Protein AF-A0A5B0EC02-F1 (afdb_monomer)

Structure (mmCIF, N/CA/C/O backbone):
data_AF-A0A5B0EC02-F1
#
_entry.id   AF-A0A5B0EC02-F1
#
loop_
_atom_site.group_PDB
_atom_site.id
_atom_site.type_symbol
_atom_site.label_atom_id
_atom_site.label_alt_id
_atom_site.label_comp_id
_atom_site.label_asym_id
_atom_site.label_entity_id
_atom_site.label_seq_id
_atom_site.pdbx_PDB_ins_code
_atom_site.Cartn_x
_atom_site.Cartn_y
_atom_site.Cartn_z
_atom_site.occupancy
_atom_site.B_iso_or_equiv
_atom_site.auth_seq_id
_atom_site.auth_comp_id
_atom_site.auth_asym_id
_atom_site.auth_atom_id
_atom_site.pdbx_PDB_model_num
ATOM 1 N N . MET A 1 1 ? -20.802 29.171 48.654 1.00 45.03 1 MET A N 1
ATOM 2 C CA . MET A 1 1 ? -19.536 29.369 47.918 1.00 45.03 1 MET A CA 1
ATOM 3 C C . MET A 1 1 ? -18.500 28.391 48.456 1.00 45.03 1 MET A C 1
ATOM 5 O O . MET A 1 1 ? -17.964 28.634 49.529 1.00 45.03 1 MET A O 1
ATOM 9 N N . PRO A 1 2 ? -18.297 27.260 47.767 1.00 35.25 2 PRO A N 1
ATOM 10 C CA . PRO A 1 2 ? -16.947 26.720 47.613 1.00 35.25 2 PRO A CA 1
ATOM 11 C C . PRO A 1 2 ? -16.633 26.382 46.144 1.00 35.25 2 PRO A C 1
ATOM 13 O O . PRO A 1 2 ? -17.473 25.863 45.412 1.00 35.25 2 PRO A O 1
ATOM 16 N N . GLN A 1 3 ? -15.409 26.717 45.734 1.00 37.56 3 GLN A N 1
ATOM 17 C CA . GLN A 1 3 ? -14.796 26.399 44.445 1.00 37.56 3 GLN A CA 1
ATOM 18 C C . GLN A 1 3 ? -14.177 24.991 44.484 1.00 37.56 3 GLN A C 1
ATOM 20 O O . GLN A 1 3 ? -13.415 24.683 45.394 1.00 37.56 3 GLN A O 1
ATOM 25 N N . LEU A 1 4 ? -14.454 24.176 43.467 1.00 32.50 4 LEU A N 1
ATOM 26 C CA . LEU A 1 4 ? -13.753 22.939 43.089 1.00 32.50 4 LEU A CA 1
ATOM 27 C C . LEU A 1 4 ? -13.860 22.909 41.555 1.00 32.50 4 LEU A C 1
ATOM 29 O O . LEU A 1 4 ? -14.958 23.052 41.035 1.00 32.50 4 LEU A O 1
ATOM 33 N N . GLY A 1 5 ? -12.835 22.828 40.717 1.00 28.52 5 GLY A N 1
ATOM 34 C CA . GLY A 1 5 ? -11.461 22.369 40.844 1.00 28.52 5 GLY A CA 1
ATOM 35 C C . GLY A 1 5 ? -11.178 21.713 39.490 1.00 28.52 5 GLY A C 1
ATOM 36 O O . GLY A 1 5 ? -11.533 20.558 39.290 1.00 28.52 5 GLY A O 1
ATOM 37 N N . LEU A 1 6 ? -10.676 22.490 38.523 1.00 31.88 6 LEU A N 1
ATOM 38 C CA . LEU A 1 6 ? -10.389 22.039 37.156 1.00 31.88 6 LEU A CA 1
ATOM 39 C C . LEU A 1 6 ? -9.373 20.887 37.198 1.00 31.88 6 LEU A C 1
ATOM 41 O O . LEU A 1 6 ? -8.199 21.102 37.502 1.00 31.88 6 LEU A O 1
ATOM 45 N N . GLN A 1 7 ? -9.829 19.669 36.898 1.00 32.62 7 GLN A N 1
ATOM 46 C CA . GLN A 1 7 ? -8.955 18.520 36.686 1.00 32.62 7 GLN A CA 1
ATOM 47 C C . GLN A 1 7 ? -8.129 18.745 35.418 1.00 32.62 7 GLN A C 1
ATOM 49 O O . GLN A 1 7 ? -8.648 18.908 34.316 1.00 32.62 7 GLN A O 1
ATOM 54 N N . GLN A 1 8 ? -6.816 18.783 35.611 1.00 30.42 8 GLN A N 1
ATOM 55 C CA . GLN A 1 8 ? -5.824 18.867 34.555 1.00 30.42 8 GLN A CA 1
ATOM 56 C C . GLN A 1 8 ? -5.820 17.555 33.762 1.00 30.42 8 GLN A C 1
ATOM 58 O O . GLN A 1 8 ? -5.538 16.490 34.308 1.00 30.42 8 GLN A O 1
ATOM 63 N N . HIS A 1 9 ? -6.113 17.642 32.464 1.00 31.73 9 HIS A N 1
ATOM 64 C CA . HIS A 1 9 ? -5.881 16.562 31.513 1.00 31.73 9 HIS A CA 1
ATOM 65 C C . HIS A 1 9 ? -4.384 16.226 31.481 1.00 31.73 9 HIS A C 1
ATOM 67 O O . HIS A 1 9 ? -3.552 17.065 31.130 1.00 31.73 9 HIS A O 1
ATOM 73 N N . GLY A 1 10 ? -4.047 14.990 31.853 1.00 27.22 10 GLY A N 1
ATOM 74 C CA . GLY A 1 10 ? -2.698 14.447 31.756 1.00 27.22 10 GLY A CA 1
ATOM 75 C C . GLY A 1 10 ? -2.261 14.331 30.299 1.00 27.22 10 GLY A C 1
ATOM 76 O O . GLY A 1 10 ? -2.521 13.331 29.637 1.00 27.22 10 GLY A O 1
ATOM 77 N N . LEU A 1 11 ? -1.579 15.358 29.796 1.00 30.84 11 LEU A N 1
ATOM 78 C CA . LEU A 1 11 ? -0.798 15.276 28.568 1.00 30.84 11 LEU A CA 1
ATOM 79 C C . LEU A 1 11 ? 0.360 14.300 28.805 1.00 30.84 11 LEU A C 1
ATOM 81 O O . LEU A 1 11 ? 1.263 14.566 29.601 1.00 30.84 11 LEU A O 1
ATOM 85 N N . ILE A 1 12 ? 0.342 13.164 28.112 1.00 36.69 12 ILE A N 1
ATOM 86 C CA . ILE A 1 12 ? 1.470 12.231 28.077 1.00 36.69 12 ILE A CA 1
ATOM 87 C C . ILE A 1 12 ? 2.699 12.985 27.538 1.00 36.69 12 ILE A C 1
ATOM 89 O O . ILE A 1 12 ? 2.657 13.612 26.479 1.00 36.69 12 ILE A O 1
ATOM 93 N N . ASN A 1 13 ? 3.786 12.956 28.310 1.00 29.48 13 ASN A N 1
ATOM 94 C CA . ASN A 1 13 ? 4.999 13.753 28.123 1.00 29.48 13 ASN A CA 1
ATOM 95 C C . ASN A 1 13 ? 5.732 13.410 26.796 1.00 29.48 13 ASN A C 1
ATOM 97 O O . ASN A 1 13 ? 6.254 12.301 26.671 1.00 29.48 13 ASN A O 1
ATOM 101 N N . PRO A 1 14 ? 5.855 14.332 25.814 1.00 39.06 14 PRO A N 1
ATOM 102 C CA . PRO A 1 14 ? 6.418 14.039 24.483 1.00 39.06 14 PRO A CA 1
ATOM 103 C C . PRO A 1 14 ? 7.954 13.950 24.403 1.00 39.06 14 PRO A C 1
ATOM 105 O O . PRO A 1 14 ? 8.519 13.900 23.308 1.00 39.06 14 PRO A O 1
ATOM 108 N N . ARG A 1 15 ? 8.678 14.001 25.527 1.00 26.48 15 ARG A N 1
ATOM 109 C CA . ARG A 1 15 ? 10.108 14.368 25.529 1.00 26.48 15 ARG A CA 1
ATOM 110 C C . ARG A 1 15 ? 11.120 13.275 25.147 1.00 26.48 15 ARG A C 1
ATOM 112 O O . ARG A 1 15 ? 12.311 13.536 25.242 1.00 26.48 15 ARG A O 1
ATOM 119 N N . HIS A 1 16 ? 10.707 12.113 24.632 1.00 33.34 16 HIS A N 1
ATOM 120 C CA . HIS A 1 16 ? 11.637 11.047 24.200 1.00 33.34 16 HIS A CA 1
ATOM 121 C C . HIS A 1 16 ? 11.767 10.827 22.678 1.00 33.34 16 HIS A C 1
ATOM 123 O O . HIS A 1 16 ? 12.472 9.915 22.257 1.00 33.34 16 HIS A O 1
ATOM 129 N N . PHE A 1 17 ? 11.189 11.684 21.827 1.00 39.34 17 PHE A N 1
ATOM 130 C CA . PHE A 1 17 ? 11.316 11.566 20.362 1.00 39.34 17 PHE A CA 1
ATOM 131 C C . PHE A 1 17 ? 12.087 12.735 19.731 1.00 39.34 17 PHE A C 1
ATOM 133 O O . PHE A 1 17 ? 11.596 13.427 18.839 1.00 39.34 17 PHE A O 1
ATOM 140 N N . ALA A 1 18 ? 13.318 12.977 20.181 1.00 29.16 18 ALA A N 1
ATOM 141 C CA . ALA A 1 18 ? 14.221 13.892 19.490 1.00 29.16 18 ALA A CA 1
ATOM 142 C C . ALA A 1 18 ? 14.874 13.171 18.295 1.00 29.16 18 ALA A C 1
ATOM 144 O O . ALA A 1 18 ? 15.649 12.239 18.488 1.00 29.16 18 ALA A O 1
ATOM 145 N N . GLY A 1 19 ? 14.580 13.603 17.057 1.00 30.89 19 GLY A N 1
ATOM 146 C CA . GLY A 1 19 ? 15.511 13.348 15.947 1.00 30.89 19 GLY A CA 1
ATOM 147 C C . GLY A 1 19 ? 14.997 13.189 14.515 1.00 30.89 19 GLY A C 1
ATOM 148 O O . GLY A 1 19 ? 15.838 13.058 13.633 1.00 30.89 19 GLY A O 1
ATOM 149 N N . ARG A 1 20 ? 13.692 13.199 14.199 1.00 33.31 20 ARG A N 1
ATOM 150 C CA . ARG A 1 20 ? 13.255 13.184 12.781 1.00 33.31 20 ARG A CA 1
ATOM 151 C C . ARG A 1 20 ? 12.016 14.039 12.554 1.00 33.31 20 ARG A C 1
ATOM 153 O O . ARG A 1 20 ? 10.973 13.791 13.149 1.00 33.31 20 ARG A O 1
ATOM 160 N N . ARG A 1 21 ? 12.107 15.010 11.638 1.00 36.38 21 ARG A N 1
ATOM 161 C CA . ARG A 1 21 ? 10.935 15.701 11.080 1.00 36.38 21 ARG A CA 1
ATOM 162 C C . ARG A 1 21 ? 10.163 14.714 10.202 1.00 36.38 21 ARG A C 1
ATOM 164 O O . ARG A 1 21 ? 10.376 14.632 8.998 1.00 36.38 21 ARG A O 1
ATOM 171 N N . ALA A 1 22 ? 9.288 13.926 10.815 1.00 44.09 22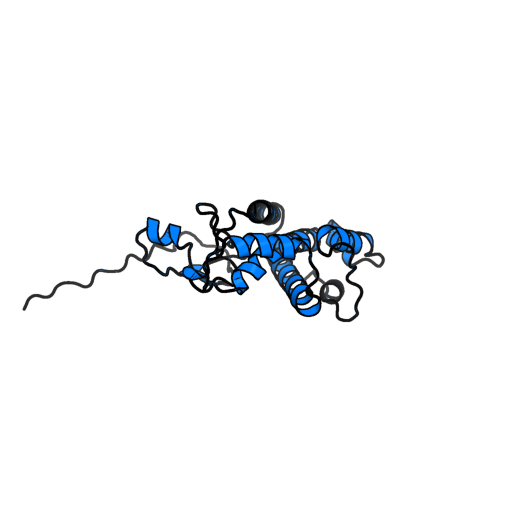 ALA A N 1
ATOM 172 C CA . ALA A 1 22 ? 8.222 13.260 10.090 1.00 44.09 22 ALA A CA 1
ATOM 173 C C . ALA A 1 22 ? 7.202 14.339 9.703 1.00 44.09 22 ALA A C 1
ATOM 175 O O . ALA A 1 22 ? 6.637 14.982 10.584 1.00 44.09 22 ALA A O 1
ATOM 176 N N . HIS A 1 23 ? 6.978 14.574 8.404 1.00 42.28 23 HIS A N 1
ATOM 177 C CA . HIS A 1 23 ? 5.726 15.191 7.953 1.00 42.28 23 HIS A CA 1
ATOM 178 C C . HIS A 1 23 ? 4.574 14.443 8.634 1.00 42.28 23 HIS A C 1
ATOM 180 O O . HIS A 1 23 ? 4.429 13.240 8.401 1.00 42.28 23 HIS A O 1
ATOM 186 N N . ARG A 1 24 ? 3.888 15.147 9.543 1.00 48.00 24 ARG A N 1
ATOM 187 C CA . ARG A 1 24 ? 2.903 14.618 10.486 1.00 48.00 24 ARG A CA 1
ATOM 188 C C . ARG A 1 24 ? 1.607 14.380 9.731 1.00 48.00 24 ARG A C 1
ATOM 190 O O . ARG A 1 24 ? 0.851 15.318 9.505 1.00 48.00 24 ARG A O 1
ATOM 197 N N . THR A 1 25 ? 1.365 13.147 9.321 1.00 67.12 25 THR A N 1
ATOM 198 C CA . THR A 1 25 ? -0.007 12.717 9.084 1.00 67.12 25 THR A CA 1
ATOM 199 C C . THR A 1 25 ? -0.619 12.416 10.449 1.00 67.12 25 THR A C 1
ATOM 201 O O . THR A 1 25 ? 0.029 11.844 11.331 1.00 67.12 25 THR A O 1
ATOM 204 N N . HIS A 1 26 ? -1.827 12.917 10.661 1.00 82.50 26 HIS A N 1
ATOM 205 C CA . HIS A 1 26 ? -2.644 12.618 11.826 1.00 82.50 26 HIS A CA 1
ATOM 206 C C . HIS A 1 26 ? -3.687 11.576 11.418 1.00 82.50 26 HIS A C 1
ATOM 208 O O . HIS A 1 26 ? -4.088 11.537 10.254 1.00 82.50 26 HIS A O 1
ATOM 214 N N . GLY A 1 27 ? -4.090 10.719 12.348 1.00 83.00 27 GLY A N 1
ATOM 215 C CA . GLY A 1 27 ? -5.141 9.733 12.116 1.00 83.00 27 GLY A CA 1
ATOM 216 C C . GLY A 1 27 ? -5.750 9.244 13.426 1.00 83.00 27 GLY A C 1
ATOM 217 O O . GLY A 1 27 ? -5.166 9.470 14.494 1.00 83.00 27 GLY A O 1
ATOM 218 N N . PRO A 1 28 ? -6.916 8.584 13.377 1.00 89.56 28 PRO A N 1
ATOM 219 C CA . PRO A 1 28 ? -7.535 8.037 14.571 1.00 89.56 28 PRO A CA 1
ATOM 220 C C . PRO A 1 28 ? -6.694 6.880 15.122 1.00 89.56 28 PRO A C 1
ATOM 222 O O . PRO A 1 28 ? -6.275 5.977 14.398 1.00 89.56 28 PRO A O 1
ATOM 225 N N . ALA A 1 29 ? -6.475 6.876 16.434 1.00 92.50 29 ALA A N 1
ATOM 226 C CA . ALA A 1 29 ? -5.948 5.724 17.144 1.00 92.50 29 ALA A CA 1
ATOM 227 C C . ALA A 1 29 ? -6.889 4.532 16.974 1.00 92.50 29 ALA A C 1
ATOM 229 O O . ALA A 1 29 ? -8.099 4.692 16.808 1.00 92.50 29 ALA A O 1
ATOM 230 N N . CYS A 1 30 ? -6.354 3.322 17.117 1.00 94.56 30 CYS A N 1
ATOM 231 C CA . CYS A 1 30 ? -7.183 2.128 17.183 1.00 94.56 30 CYS A CA 1
ATOM 232 C C . CYS A 1 30 ? -8.273 2.270 18.258 1.00 94.56 30 CYS A C 1
ATOM 234 O O . CYS A 1 30 ? -7.963 2.472 19.433 1.00 94.56 30 CYS A O 1
ATOM 236 N N . GLN A 1 31 ? -9.536 2.090 17.867 1.00 93.12 31 GLN A N 1
ATOM 237 C CA . GLN A 1 31 ? -10.686 2.264 18.751 1.00 93.12 31 GLN A CA 1
ATOM 238 C C . GLN A 1 31 ? -10.637 1.313 19.951 1.00 93.12 31 GLN A C 1
ATOM 240 O O . GLN A 1 31 ? -10.937 1.699 21.076 1.00 93.12 31 GLN A O 1
ATOM 245 N N . ARG A 1 32 ? -10.166 0.078 19.739 1.00 94.06 32 ARG A N 1
ATOM 246 C CA . ARG A 1 32 ? -10.029 -0.918 20.807 1.00 94.06 32 ARG A CA 1
ATOM 247 C C . ARG A 1 32 ? -8.895 -0.570 21.770 1.00 94.06 32 ARG A C 1
ATOM 249 O O . ARG A 1 32 ? -9.055 -0.750 22.970 1.00 94.06 32 ARG A O 1
ATOM 256 N N . CYS A 1 33 ? -7.787 -0.013 21.273 1.00 95.06 33 CYS A N 1
ATOM 257 C CA . CYS A 1 33 ? -6.729 0.513 22.141 1.00 95.06 33 CYS A CA 1
ATOM 258 C C . CYS A 1 33 ? -7.228 1.705 22.963 1.00 95.06 33 CYS A C 1
ATOM 260 O O . CYS A 1 33 ? -6.988 1.746 24.163 1.00 95.06 33 CYS A O 1
ATOM 262 N N . ALA A 1 34 ? -7.921 2.657 22.333 1.00 93.69 34 ALA A N 1
ATOM 263 C CA . ALA A 1 34 ? -8.434 3.840 23.018 1.00 93.69 34 ALA A CA 1
ATOM 264 C C . ALA A 1 34 ? -9.396 3.460 24.156 1.00 93.69 34 ALA A C 1
ATOM 266 O O . ALA A 1 34 ? -9.242 3.949 25.273 1.00 93.69 34 ALA A O 1
ATOM 267 N N . LEU A 1 35 ? -10.308 2.515 23.901 1.00 92.38 35 LEU A N 1
ATOM 268 C CA . LEU A 1 35 ? -11.215 1.972 24.915 1.00 92.38 35 LEU A CA 1
ATOM 269 C C . LEU A 1 35 ? -10.472 1.227 26.033 1.00 92.38 35 LEU A C 1
ATOM 271 O O . LEU A 1 35 ? -10.780 1.433 27.201 1.00 92.38 35 LEU A O 1
ATOM 275 N N . ALA A 1 36 ? -9.473 0.403 25.699 1.00 93.25 36 ALA A N 1
ATOM 276 C CA . ALA A 1 36 ? -8.685 -0.331 26.695 1.00 93.25 36 ALA A CA 1
ATOM 277 C C . ALA A 1 36 ? -7.885 0.587 27.640 1.00 93.25 36 ALA A C 1
ATOM 279 O O . ALA A 1 36 ? -7.538 0.176 28.745 1.00 93.25 36 ALA A O 1
ATOM 280 N N . HIS A 1 37 ? -7.596 1.819 27.213 1.00 92.06 37 HIS A N 1
ATOM 281 C CA . HIS A 1 37 ? -6.873 2.824 27.992 1.00 92.06 37 HIS A CA 1
ATOM 282 C C . HIS A 1 37 ? -7.769 3.923 28.581 1.00 92.06 37 HIS A C 1
ATOM 284 O O . HIS A 1 37 ? -7.235 4.897 29.106 1.00 92.06 37 HIS A O 1
ATOM 290 N N . ASP A 1 38 ? -9.097 3.795 28.479 1.00 92.25 38 ASP A N 1
ATOM 291 C CA . ASP A 1 38 ? -10.069 4.817 28.905 1.00 92.25 38 ASP A CA 1
ATOM 292 C C . ASP A 1 38 ? -9.764 6.224 28.343 1.00 92.25 38 ASP A C 1
ATOM 294 O O . ASP A 1 38 ? -9.983 7.259 28.967 1.00 92.25 38 ASP A O 1
ATOM 298 N N . ALA A 1 39 ? -9.219 6.272 27.124 1.00 87.69 39 ALA A N 1
ATOM 299 C CA . ALA A 1 39 ? -8.778 7.508 26.478 1.00 87.69 39 ALA A CA 1
ATOM 300 C C . ALA A 1 39 ? -9.918 8.245 25.744 1.00 87.69 39 ALA A C 1
ATOM 302 O O . ALA A 1 39 ? -9.687 9.242 25.060 1.00 87.69 39 ALA A O 1
ATOM 303 N N . GLY A 1 40 ? -11.154 7.753 25.874 1.00 85.62 40 GLY A N 1
ATOM 304 C CA . GLY A 1 40 ? -12.330 8.243 25.161 1.00 85.62 40 GLY A CA 1
ATOM 305 C C . GLY A 1 40 ? -12.528 7.609 23.779 1.00 85.62 40 GLY A C 1
ATOM 306 O O . GLY A 1 40 ? -11.770 6.748 23.334 1.00 85.62 40 GLY A O 1
ATOM 307 N N . ARG A 1 41 ? -13.605 8.021 23.093 1.00 77.62 41 ARG A N 1
ATOM 308 C CA . ARG A 1 41 ? -14.014 7.435 21.802 1.00 77.62 41 ARG A CA 1
ATOM 309 C C . ARG A 1 41 ? -13.136 7.852 20.628 1.00 77.62 41 ARG A C 1
ATOM 311 O O . ARG A 1 41 ? -12.995 7.075 19.696 1.00 77.62 41 ARG A O 1
ATOM 318 N N . PHE A 1 42 ? -12.574 9.057 20.657 1.00 87.25 42 PHE A N 1
ATOM 319 C CA . PHE A 1 42 ? -11.765 9.597 19.569 1.00 87.25 42 PHE A CA 1
ATOM 320 C C . PHE A 1 42 ? -10.436 10.103 20.118 1.00 87.25 42 PHE A C 1
ATOM 322 O O . PHE A 1 42 ? -10.397 11.074 20.869 1.00 87.25 42 PHE A O 1
ATOM 329 N N . VAL A 1 43 ? -9.353 9.440 19.723 1.00 88.62 43 VAL A N 1
ATOM 330 C CA . VAL A 1 43 ? -7.984 9.845 20.040 1.00 88.62 43 VAL A CA 1
ATOM 331 C C . VAL A 1 43 ? -7.257 10.012 18.721 1.00 88.62 43 VAL A C 1
ATOM 333 O O . VAL A 1 43 ? -7.204 9.073 17.933 1.00 88.62 43 VAL A O 1
ATOM 336 N N . GLU A 1 44 ? -6.699 11.188 18.474 1.00 90.00 44 GLU A N 1
ATOM 337 C CA . GLU A 1 44 ? -5.868 11.428 17.300 1.00 90.00 44 GLU A CA 1
ATOM 338 C C . GLU A 1 44 ? -4.400 11.147 17.640 1.00 90.00 44 GLU A C 1
ATOM 340 O O . GLU A 1 44 ? -3.902 11.554 18.692 1.00 90.00 44 GLU A O 1
ATOM 345 N N . ILE A 1 45 ? -3.698 10.442 16.754 1.00 88.88 45 ILE A N 1
ATOM 346 C CA . ILE A 1 45 ? -2.282 10.115 16.919 1.00 88.88 45 ILE A CA 1
ATOM 347 C C . ILE A 1 45 ? -1.464 10.615 15.738 1.00 88.88 45 ILE A C 1
ATOM 349 O O . ILE A 1 45 ? -1.923 10.674 14.596 1.00 88.88 45 ILE A O 1
ATOM 353 N N . HIS A 1 46 ? -0.201 10.929 16.014 1.00 86.69 46 HIS A N 1
ATOM 354 C CA . HIS A 1 46 ? 0.787 11.075 14.958 1.00 86.69 46 HIS A CA 1
ATOM 355 C C . HIS A 1 46 ? 1.063 9.704 14.343 1.00 86.69 46 HIS A C 1
ATOM 357 O O . HIS A 1 46 ? 1.464 8.773 15.044 1.00 86.69 46 HIS A O 1
ATOM 363 N N . THR A 1 47 ? 0.871 9.601 13.033 1.00 86.00 47 THR A N 1
ATOM 364 C CA . THR A 1 47 ? 1.054 8.364 12.279 1.00 86.00 47 THR A CA 1
ATOM 365 C C . THR A 1 47 ? 2.197 8.498 11.268 1.00 86.00 47 THR A C 1
ATOM 367 O O . THR A 1 47 ? 2.710 9.584 10.977 1.00 86.00 47 THR A O 1
ATOM 370 N N . THR A 1 48 ? 2.659 7.359 10.772 1.00 87.94 48 THR A N 1
ATOM 371 C CA . THR A 1 48 ? 3.666 7.238 9.721 1.00 87.94 48 THR A CA 1
ATOM 372 C C . THR A 1 48 ? 3.131 6.305 8.636 1.00 87.94 48 THR A C 1
ATOM 374 O O . THR A 1 48 ? 2.191 5.557 8.873 1.00 87.94 48 THR A O 1
ATOM 377 N N . HIS A 1 49 ? 3.728 6.319 7.443 1.00 86.69 49 HIS A N 1
ATOM 378 C CA . HIS A 1 49 ? 3.266 5.524 6.291 1.00 86.69 49 HIS A CA 1
ATOM 379 C C . HIS A 1 49 ? 3.126 4.005 6.535 1.00 86.69 49 HIS A C 1
ATOM 381 O O . HIS A 1 49 ? 2.388 3.332 5.827 1.00 86.69 49 HIS A O 1
ATOM 387 N N . GLU A 1 50 ? 3.810 3.445 7.533 1.00 89.81 50 GLU A N 1
ATOM 388 C CA . GLU A 1 50 ? 3.681 2.039 7.924 1.00 89.81 50 GLU A CA 1
ATOM 389 C C . GLU A 1 50 ? 2.679 1.783 9.062 1.00 89.81 50 GLU A C 1
ATOM 391 O O . GLU A 1 50 ? 2.384 0.629 9.375 1.00 89.81 50 GLU A O 1
ATOM 396 N N . HIS A 1 51 ? 2.161 2.829 9.706 1.00 92.19 51 HIS A N 1
ATOM 397 C CA . HIS A 1 51 ? 1.180 2.726 10.783 1.00 92.19 51 HIS A CA 1
ATOM 398 C C . HIS A 1 51 ? -0.231 2.744 10.184 1.00 92.19 51 HIS A C 1
ATOM 400 O O . HIS A 1 51 ? -0.972 3.717 10.278 1.00 92.19 51 HIS A O 1
ATOM 406 N N . VAL A 1 52 ? -0.564 1.644 9.512 1.00 94.88 52 VAL A N 1
ATOM 407 C CA . VAL A 1 52 ? -1.848 1.441 8.820 1.00 94.88 52 VAL A CA 1
ATOM 408 C C . VAL A 1 52 ? -2.673 0.296 9.413 1.00 94.88 52 VAL A C 1
ATOM 410 O O . VAL A 1 52 ? -3.849 0.149 9.099 1.00 94.88 52 VAL A O 1
ATOM 413 N N . ILE A 1 53 ? -2.078 -0.493 10.313 1.00 95.50 53 ILE A N 1
ATOM 414 C CA . ILE A 1 53 ? -2.718 -1.609 11.015 1.00 95.50 53 ILE A CA 1
ATOM 415 C C . ILE A 1 53 ? -2.463 -1.470 12.513 1.00 95.50 53 ILE A C 1
ATOM 417 O O . ILE A 1 53 ? -1.344 -1.171 12.935 1.00 95.50 53 ILE A O 1
ATOM 421 N N . CYS A 1 54 ? -3.476 -1.764 13.325 1.00 95.69 54 CYS A N 1
ATOM 422 C CA . CYS A 1 54 ? -3.282 -2.052 14.738 1.00 95.69 54 CYS A CA 1
ATOM 423 C C . CYS A 1 54 ? -2.896 -3.530 14.924 1.00 95.69 54 CYS A C 1
ATOM 425 O O . CYS A 1 54 ? -3.763 -4.395 14.776 1.00 95.69 54 CYS A O 1
ATOM 427 N N . PRO A 1 55 ? -1.643 -3.855 15.295 1.00 92.94 55 PRO A N 1
ATOM 428 C CA . PRO A 1 55 ? -1.209 -5.248 15.417 1.00 92.94 55 PRO A CA 1
ATOM 429 C C . PRO A 1 55 ? -1.892 -5.997 16.563 1.00 92.94 55 PRO A C 1
ATOM 431 O O . PRO A 1 55 ? -2.089 -7.200 16.471 1.00 92.94 55 PRO A O 1
ATOM 434 N N . ASN A 1 56 ? -2.285 -5.291 17.626 1.00 94.75 56 ASN A N 1
ATOM 435 C CA . ASN A 1 56 ? -2.920 -5.910 18.792 1.00 94.75 56 ASN A CA 1
ATOM 436 C C . ASN A 1 56 ? -4.365 -6.334 18.512 1.00 94.75 56 ASN A C 1
ATOM 438 O O . ASN A 1 56 ? -4.890 -7.223 19.171 1.00 94.75 56 ASN A O 1
ATOM 442 N N . HIS A 1 57 ? -5.020 -5.667 17.561 1.00 95.00 57 HIS A N 1
ATOM 443 C CA . HIS A 1 57 ? -6.459 -5.792 17.356 1.00 95.00 57 HIS A CA 1
ATOM 444 C C . HIS A 1 57 ? -6.857 -6.234 15.950 1.00 95.00 57 HIS A C 1
ATOM 446 O O . HIS A 1 57 ? -8.043 -6.477 15.731 1.00 95.00 57 HIS A O 1
ATOM 452 N N . GLY A 1 58 ? -5.907 -6.324 15.013 1.00 94.75 58 GLY A N 1
ATOM 453 C CA . GLY A 1 58 ? -6.185 -6.717 13.631 1.00 94.75 58 GLY A CA 1
ATOM 454 C C . GLY A 1 58 ? -7.179 -5.773 12.955 1.00 94.75 58 GLY A C 1
ATOM 455 O O . GLY A 1 58 ? -8.128 -6.227 12.316 1.00 94.75 58 GLY A O 1
ATOM 456 N N . LEU A 1 59 ? -6.994 -4.464 13.157 1.00 95.00 59 LEU A N 1
ATOM 457 C CA . LEU A 1 59 ? -7.823 -3.422 12.551 1.00 95.00 59 LEU A CA 1
ATOM 458 C C . LEU A 1 59 ? -7.007 -2.604 11.554 1.00 95.00 59 LEU A C 1
ATOM 460 O O . LEU A 1 59 ? -5.883 -2.209 11.874 1.00 95.00 59 LEU A O 1
ATOM 464 N N . TRP A 1 60 ? -7.591 -2.305 10.395 1.00 95.31 60 TRP A N 1
ATOM 465 C CA . TRP A 1 60 ? -7.094 -1.248 9.520 1.00 95.31 60 TRP A CA 1
ATOM 466 C C . TRP A 1 60 ? -7.384 0.111 10.161 1.00 95.31 60 TRP A C 1
ATOM 468 O O . TRP A 1 60 ? -8.511 0.397 10.566 1.00 95.31 60 TRP A O 1
ATOM 478 N N . ILE A 1 61 ? -6.342 0.926 10.270 1.00 94.50 61 ILE A N 1
ATOM 479 C CA . ILE A 1 61 ? -6.360 2.286 10.833 1.00 94.50 61 ILE A CA 1
ATOM 480 C C . ILE A 1 61 ? -5.649 3.278 9.901 1.00 94.50 61 ILE A C 1
ATOM 482 O O . ILE A 1 61 ? -5.243 4.358 10.322 1.00 94.50 61 ILE A O 1
ATOM 486 N N . GLY A 1 62 ? -5.393 2.848 8.665 1.00 92.81 62 GLY A N 1
ATOM 487 C CA . GLY A 1 62 ? -4.611 3.578 7.685 1.00 92.81 62 GLY A CA 1
ATOM 488 C C . GLY A 1 62 ? -5.444 4.570 6.890 1.00 92.81 62 GLY A C 1
ATOM 489 O O . GLY A 1 62 ? -6.388 5.190 7.376 1.00 92.81 62 GLY A O 1
ATOM 490 N N . GLU A 1 63 ? -5.065 4.729 5.629 1.00 91.62 63 GLU A N 1
ATOM 491 C CA . GLU A 1 63 ? -5.779 5.595 4.702 1.00 91.62 63 GLU A CA 1
ATOM 492 C C . GLU A 1 63 ? -7.276 5.246 4.617 1.00 91.62 63 GLU A C 1
ATOM 494 O O . GLU A 1 63 ? -7.669 4.082 4.691 1.00 91.62 63 GLU A O 1
ATOM 499 N N . GLY A 1 64 ? -8.106 6.280 4.464 1.00 89.25 64 GLY A N 1
ATOM 500 C CA . GLY A 1 64 ? -9.561 6.172 4.411 1.00 89.25 64 GLY A CA 1
ATOM 501 C C . GLY A 1 64 ? -10.229 6.144 5.785 1.00 89.25 64 GLY A C 1
ATOM 502 O O . GLY A 1 64 ? -11.418 6.435 5.871 1.00 89.25 64 GLY A O 1
ATOM 503 N N . THR A 1 65 ? -9.491 5.849 6.859 1.00 91.00 65 THR A N 1
ATOM 504 C CA . THR A 1 65 ? -10.020 5.846 8.227 1.00 91.00 65 THR A CA 1
ATOM 505 C C . THR A 1 65 ? -9.993 7.260 8.815 1.00 91.00 65 THR A C 1
ATOM 507 O O . THR A 1 65 ? -8.970 7.705 9.335 1.00 91.00 65 THR A O 1
ATOM 510 N N . ALA A 1 66 ? -11.118 7.977 8.754 1.00 87.94 66 ALA A N 1
ATOM 511 C CA . ALA A 1 66 ? -11.247 9.309 9.352 1.00 87.94 66 ALA A CA 1
ATOM 512 C C . ALA A 1 66 ? -11.718 9.241 10.813 1.00 87.94 66 ALA A C 1
ATOM 514 O O . ALA A 1 66 ? -11.299 10.035 11.656 1.00 87.94 66 ALA A O 1
ATOM 515 N N . THR A 1 67 ? -12.571 8.266 11.121 1.00 88.31 67 THR A N 1
ATOM 516 C CA . THR A 1 67 ? -13.177 8.066 12.437 1.00 88.31 67 THR A CA 1
ATOM 517 C C . THR A 1 67 ? -12.942 6.638 12.953 1.00 88.31 67 THR A C 1
ATOM 519 O O . THR A 1 67 ? -12.635 5.731 12.179 1.00 88.31 67 THR A O 1
ATOM 522 N N . PRO A 1 68 ? -13.081 6.397 14.268 1.00 88.25 68 PRO A N 1
ATOM 523 C CA . PRO A 1 68 ? -13.084 5.064 14.869 1.00 88.25 68 PRO A CA 1
ATOM 524 C C . PRO A 1 68 ? -14.035 4.077 14.183 1.00 88.25 68 PRO A C 1
ATOM 526 O O . PRO A 1 68 ? -13.687 2.908 14.033 1.00 88.25 68 PRO A O 1
ATOM 529 N N . ASP A 1 69 ? -15.189 4.561 13.721 1.00 88.50 69 ASP A N 1
ATOM 530 C CA . ASP A 1 69 ? -16.217 3.754 13.060 1.00 88.50 69 ASP A CA 1
ATOM 531 C C . ASP A 1 69 ? -15.817 3.338 11.628 1.00 88.50 69 ASP A C 1
ATOM 533 O O . ASP A 1 69 ? -16.382 2.393 11.077 1.00 88.50 69 ASP A O 1
ATOM 537 N N . ASP A 1 70 ? -14.805 3.991 11.041 1.00 89.88 70 ASP A N 1
ATOM 538 C CA . ASP A 1 70 ? -14.214 3.616 9.751 1.00 89.88 70 ASP A CA 1
ATOM 539 C C . ASP A 1 70 ? -13.164 2.497 9.876 1.00 89.88 70 ASP A C 1
ATOM 541 O O . ASP A 1 70 ? -12.640 2.017 8.868 1.00 89.88 70 ASP A O 1
ATOM 545 N N . GLN A 1 71 ? -12.804 2.091 11.100 1.00 91.62 71 GLN A N 1
ATOM 546 C CA . GLN A 1 71 ? -11.840 1.013 11.323 1.00 91.62 71 GLN A CA 1
ATOM 547 C C . GLN A 1 71 ? -12.491 -0.334 11.047 1.00 91.62 71 GLN A C 1
ATOM 549 O O . GLN A 1 71 ? -13.427 -0.742 11.736 1.00 91.62 71 GLN A O 1
ATOM 554 N N . LEU A 1 72 ? -11.951 -1.063 10.077 1.00 91.31 72 LEU A N 1
ATOM 555 C CA . LEU A 1 72 ? -12.436 -2.389 9.711 1.00 91.31 72 LEU A CA 1
ATOM 556 C C . LEU A 1 72 ? -11.507 -3.488 10.223 1.00 91.31 72 LEU A C 1
ATOM 558 O O . LEU A 1 72 ? -10.298 -3.293 10.376 1.00 91.31 72 LEU A O 1
ATOM 562 N N . SER A 1 73 ? -12.083 -4.658 10.485 1.00 92.62 73 SER A N 1
ATOM 563 C CA . SER A 1 73 ? -11.294 -5.841 10.799 1.00 92.62 73 SER A CA 1
ATOM 564 C C . SER A 1 73 ? -10.690 -6.427 9.533 1.00 92.62 73 SER A C 1
ATOM 566 O O . SER A 1 73 ? -11.377 -6.572 8.529 1.00 92.62 73 SER A O 1
ATOM 568 N N . ILE A 1 74 ? -9.412 -6.786 9.610 1.00 94.06 74 ILE A N 1
ATOM 569 C CA . ILE A 1 74 ? -8.671 -7.442 8.524 1.00 94.06 74 ILE A CA 1
ATOM 570 C C . ILE A 1 74 ? -8.436 -8.930 8.816 1.00 94.06 74 ILE A C 1
ATOM 572 O O . ILE A 1 74 ? -7.540 -9.543 8.249 1.00 94.06 74 ILE A O 1
ATOM 576 N N . SER A 1 75 ? -9.202 -9.527 9.737 1.00 92.19 75 SER A N 1
ATOM 577 C CA . SER A 1 75 ? -9.012 -10.928 10.141 1.00 92.19 75 SER A CA 1
ATOM 578 C C . SER A 1 75 ? -9.297 -11.932 9.024 1.00 92.19 75 SER A C 1
ATOM 580 O O . SER A 1 75 ? -8.764 -13.035 9.069 1.00 92.19 75 SER A O 1
ATOM 582 N N . ALA A 1 76 ? -10.127 -11.559 8.046 1.00 90.94 76 ALA A N 1
ATOM 583 C CA . ALA A 1 76 ? -10.416 -12.375 6.868 1.00 90.94 76 ALA A CA 1
ATOM 584 C C . ALA A 1 76 ? -9.295 -12.332 5.810 1.00 90.94 76 ALA A C 1
ATOM 586 O O . ALA A 1 76 ? -9.282 -13.171 4.922 1.00 90.94 76 ALA A O 1
ATOM 587 N N . CYS A 1 77 ? -8.346 -11.399 5.938 1.00 93.75 77 CYS A N 1
ATOM 588 C CA . CYS A 1 77 ? -7.368 -11.053 4.906 1.00 93.75 77 CYS A CA 1
ATOM 589 C C . CYS A 1 77 ? -5.935 -11.219 5.444 1.00 93.75 77 CYS A C 1
ATOM 591 O O . CYS A 1 77 ? -5.274 -10.219 5.760 1.00 93.75 77 CYS A O 1
ATOM 593 N N . PRO A 1 78 ? -5.440 -12.459 5.637 1.00 93.06 78 PRO A N 1
ATOM 594 C CA . PRO A 1 78 ? -4.121 -12.732 6.226 1.00 93.06 78 PRO A CA 1
ATOM 595 C C . PRO A 1 78 ? -2.946 -12.139 5.430 1.00 93.06 78 PRO A C 1
ATOM 597 O O . PRO A 1 78 ? -1.877 -11.872 5.991 1.00 93.06 78 PRO A O 1
ATOM 600 N N . GLU A 1 79 ? -3.142 -11.882 4.143 1.00 92.88 79 GLU A N 1
ATOM 601 C CA . GLU A 1 79 ? -2.208 -11.188 3.267 1.00 92.88 79 GLU A CA 1
ATOM 602 C C . GLU A 1 79 ? -1.922 -9.754 3.727 1.00 92.88 79 GLU A C 1
ATOM 604 O O . GLU A 1 79 ? -0.774 -9.324 3.659 1.00 92.88 79 GLU A O 1
ATOM 609 N N . ILE A 1 80 ? -2.900 -9.026 4.281 1.00 95.50 80 ILE A N 1
ATOM 610 C CA . ILE A 1 80 ? -2.705 -7.631 4.704 1.00 95.50 80 ILE A CA 1
ATOM 611 C C . ILE A 1 80 ? -1.693 -7.543 5.869 1.00 95.50 80 ILE A C 1
ATOM 613 O O . ILE A 1 80 ? -0.712 -6.794 5.755 1.00 95.50 80 ILE A O 1
ATOM 617 N N . PRO A 1 81 ? -1.831 -8.311 6.974 1.00 96.06 81 PRO A N 1
ATOM 618 C CA . PRO A 1 81 ? -0.791 -8.396 7.996 1.00 96.06 81 PRO A CA 1
ATOM 619 C C . PRO A 1 81 ? 0.559 -8.879 7.453 1.00 96.06 81 PRO A C 1
ATOM 621 O O . PRO A 1 81 ? 1.593 -8.313 7.820 1.00 96.06 81 PRO A O 1
ATOM 624 N N . ALA A 1 82 ? 0.583 -9.888 6.575 1.00 95.56 82 ALA A N 1
ATOM 625 C CA . ALA A 1 82 ? 1.827 -10.403 5.996 1.00 95.56 82 ALA A CA 1
ATOM 626 C C . ALA A 1 82 ? 2.576 -9.317 5.201 1.00 95.56 82 ALA A C 1
ATOM 628 O O . ALA A 1 82 ? 3.771 -9.085 5.424 1.00 95.56 82 ALA A O 1
ATOM 629 N N . THR A 1 83 ? 1.859 -8.574 4.359 1.00 95.81 83 THR A N 1
ATOM 630 C CA . THR A 1 83 ? 2.359 -7.400 3.641 1.00 95.81 83 THR A CA 1
ATOM 631 C C . THR A 1 83 ? 2.862 -6.328 4.603 1.00 95.81 83 THR A C 1
ATOM 633 O O . THR A 1 83 ? 3.926 -5.752 4.380 1.00 95.81 83 THR A O 1
ATOM 636 N N . TRP A 1 84 ? 2.160 -6.058 5.703 1.00 96.38 84 TRP A N 1
ATOM 637 C CA . TRP A 1 84 ? 2.612 -5.070 6.686 1.00 96.38 84 TRP A CA 1
ATOM 638 C C . TRP A 1 84 ? 3.932 -5.467 7.354 1.00 96.38 84 TRP A C 1
ATOM 640 O O . TRP A 1 84 ? 4.830 -4.636 7.530 1.00 96.38 84 TRP A O 1
ATOM 650 N N . HIS A 1 85 ? 4.101 -6.749 7.683 1.00 95.62 85 HIS A N 1
ATOM 651 C CA . HIS A 1 85 ? 5.387 -7.269 8.141 1.00 95.62 85 HIS A CA 1
ATOM 652 C C . HIS A 1 85 ? 6.474 -7.113 7.073 1.00 95.62 85 HIS A C 1
ATOM 654 O O . HIS A 1 85 ? 7.579 -6.668 7.396 1.00 95.62 85 HIS A O 1
ATOM 660 N N . HIS A 1 86 ? 6.160 -7.400 5.808 1.00 94.75 86 HIS A N 1
ATOM 661 C CA . HIS A 1 86 ? 7.078 -7.170 4.696 1.00 94.75 86 HIS A CA 1
ATOM 662 C C . HIS A 1 86 ? 7.477 -5.690 4.577 1.00 94.75 86 HIS A C 1
ATOM 664 O O . HIS A 1 86 ? 8.668 -5.384 4.528 1.00 94.75 86 HIS A O 1
ATOM 670 N N . HIS A 1 87 ? 6.523 -4.760 4.651 1.00 95.31 87 HIS A N 1
ATOM 671 C CA . HIS A 1 87 ? 6.781 -3.322 4.600 1.00 95.31 87 HIS A CA 1
ATOM 672 C C . HIS A 1 87 ? 7.724 -2.870 5.724 1.00 95.31 87 HIS A C 1
ATOM 674 O O . HIS A 1 87 ? 8.715 -2.180 5.469 1.00 95.31 87 HIS A O 1
ATOM 680 N N . LYS A 1 88 ? 7.503 -3.330 6.962 1.00 93.88 88 LYS A N 1
ATOM 681 C CA . LYS A 1 88 ? 8.435 -3.064 8.070 1.00 93.88 88 LYS A CA 1
ATOM 682 C C . LYS A 1 88 ? 9.839 -3.605 7.792 1.00 93.88 88 LYS A C 1
ATOM 684 O O . LYS A 1 88 ? 10.816 -2.925 8.095 1.00 93.88 88 LYS A O 1
ATOM 689 N N . ASN A 1 89 ? 9.954 -4.783 7.181 1.00 93.06 89 ASN A N 1
ATOM 690 C CA . ASN A 1 89 ? 11.249 -5.352 6.808 1.00 93.06 89 ASN A CA 1
ATOM 691 C C . ASN A 1 89 ? 11.951 -4.523 5.719 1.00 93.06 89 ASN A C 1
ATOM 693 O O . ASN A 1 89 ? 13.165 -4.339 5.796 1.00 93.06 89 ASN A O 1
ATOM 697 N N . ILE A 1 90 ? 11.218 -3.977 4.739 1.00 92.00 90 ILE A N 1
ATOM 698 C CA . ILE A 1 90 ? 11.781 -3.039 3.749 1.00 92.00 90 ILE A CA 1
ATOM 699 C C . ILE A 1 90 ? 12.350 -1.810 4.466 1.00 92.00 90 ILE A C 1
ATOM 701 O O . ILE A 1 90 ? 13.499 -1.445 4.223 1.00 92.00 90 ILE A O 1
ATOM 705 N N . ILE A 1 91 ? 11.585 -1.215 5.390 1.00 91.81 91 ILE A N 1
ATOM 706 C CA . ILE A 1 91 ? 12.007 -0.039 6.171 1.00 91.81 91 ILE A CA 1
ATOM 707 C C . ILE A 1 91 ? 13.267 -0.325 6.996 1.00 91.81 91 ILE A C 1
ATOM 709 O O . ILE A 1 91 ? 14.093 0.565 7.172 1.00 91.81 91 ILE A O 1
ATOM 713 N N . GLN A 1 92 ? 13.412 -1.540 7.528 1.00 89.88 92 GLN A N 1
ATOM 714 C CA . GLN A 1 92 ? 14.601 -1.936 8.288 1.00 89.88 92 GLN A CA 1
ATOM 715 C C . GLN A 1 92 ? 15.827 -2.149 7.395 1.00 89.88 92 GLN A C 1
ATOM 717 O O . GLN A 1 92 ? 16.939 -1.812 7.792 1.00 89.88 92 GLN A O 1
ATOM 722 N N . ARG A 1 93 ? 15.639 -2.720 6.199 1.00 87.19 93 ARG A N 1
ATOM 723 C CA . ARG A 1 93 ? 16.731 -3.051 5.268 1.00 87.19 93 ARG A CA 1
ATOM 724 C C . ARG A 1 93 ? 17.207 -1.859 4.446 1.00 87.19 93 ARG A C 1
ATOM 726 O O . ARG A 1 93 ? 18.330 -1.869 3.951 1.00 87.19 93 ARG A O 1
ATOM 733 N N . GLN A 1 94 ? 16.355 -0.860 4.257 1.00 82.50 94 GLN A N 1
ATOM 734 C CA . GLN A 1 94 ? 16.632 0.300 3.422 1.00 82.50 94 GLN A CA 1
ATOM 735 C C . GLN A 1 94 ? 16.595 1.595 4.236 1.00 82.50 94 GLN A C 1
ATOM 737 O O . GLN A 1 94 ? 16.125 1.646 5.368 1.00 82.50 94 GLN A O 1
ATOM 742 N N . VAL A 1 95 ? 17.089 2.693 3.661 1.00 84.38 95 VAL A N 1
ATOM 743 C CA . VAL A 1 95 ? 16.987 4.002 4.314 1.00 84.38 95 VAL A CA 1
ATOM 744 C C . VAL A 1 95 ? 15.510 4.391 4.413 1.00 84.38 95 VAL A C 1
ATOM 746 O O . VAL A 1 95 ? 14.856 4.588 3.393 1.00 84.38 95 VAL A O 1
ATOM 749 N N . ARG A 1 96 ? 15.000 4.582 5.637 1.00 86.88 96 ARG A N 1
ATOM 750 C CA . ARG A 1 96 ? 13.592 4.933 5.924 1.00 86.88 96 ARG A CA 1
ATOM 751 C C . ARG A 1 96 ? 13.008 6.010 5.001 1.00 86.88 96 ARG A C 1
ATOM 753 O O . ARG A 1 96 ? 11.871 5.887 4.562 1.00 86.88 96 ARG A O 1
ATOM 760 N N . ASN A 1 97 ? 13.771 7.063 4.702 1.00 87.25 97 ASN A N 1
ATOM 761 C CA . ASN A 1 97 ? 13.312 8.142 3.820 1.00 87.25 97 ASN A CA 1
ATOM 762 C C . ASN A 1 97 ? 13.109 7.670 2.371 1.00 87.25 97 ASN A C 1
ATOM 764 O O . ASN A 1 97 ? 12.146 8.082 1.730 1.00 87.25 97 ASN A O 1
ATOM 768 N N . ARG A 1 98 ? 13.978 6.781 1.875 1.00 89.19 98 ARG A N 1
ATOM 769 C CA . ARG A 1 98 ? 13.856 6.167 0.547 1.00 89.19 98 ARG A CA 1
ATOM 770 C C . ARG A 1 98 ? 12.625 5.271 0.478 1.00 89.19 98 ARG A C 1
ATOM 772 O O . ARG A 1 98 ? 11.848 5.405 -0.461 1.00 89.19 98 ARG A O 1
ATOM 779 N N . THR A 1 99 ? 12.411 4.428 1.489 1.00 91.56 99 THR A N 1
ATOM 780 C CA . THR A 1 99 ? 11.212 3.578 1.570 1.00 91.56 99 THR A CA 1
ATOM 781 C C . THR A 1 99 ? 9.941 4.413 1.631 1.00 91.56 99 THR A C 1
ATOM 783 O O . THR A 1 99 ? 9.002 4.129 0.901 1.00 91.56 99 THR A O 1
ATOM 786 N N . ARG A 1 100 ? 9.939 5.508 2.399 1.00 91.25 100 ARG A N 1
ATOM 787 C CA . ARG A 1 100 ? 8.812 6.445 2.427 1.00 91.25 100 ARG A CA 1
ATOM 788 C C . ARG A 1 100 ? 8.522 7.041 1.049 1.00 91.25 100 ARG A C 1
ATOM 790 O O . ARG A 1 100 ? 7.382 6.993 0.607 1.00 91.25 100 ARG A O 1
ATOM 797 N N . LYS A 1 101 ? 9.535 7.589 0.363 1.00 91.31 101 LYS A N 1
ATOM 798 C CA . LYS A 1 101 ? 9.374 8.176 -0.985 1.00 91.31 101 LYS A CA 1
ATOM 799 C C . LYS A 1 101 ? 8.828 7.132 -1.965 1.00 91.31 101 LYS A C 1
ATOM 801 O O . LYS A 1 101 ? 7.912 7.429 -2.729 1.00 91.31 101 LYS A O 1
ATOM 806 N N . ALA A 1 102 ? 9.356 5.909 -1.907 1.00 93.06 102 ALA A N 1
ATOM 807 C CA . ALA A 1 102 ? 8.899 4.789 -2.722 1.00 93.06 102 ALA A CA 1
ATOM 808 C C . ALA A 1 102 ? 7.451 4.396 -2.414 1.00 93.06 102 ALA A C 1
ATOM 810 O O . ALA A 1 102 ? 6.672 4.225 -3.344 1.00 93.06 102 ALA A O 1
ATOM 811 N N . PHE A 1 103 ? 7.071 4.320 -1.137 1.00 94.50 103 PHE A N 1
ATOM 812 C CA . PHE A 1 103 ? 5.706 4.015 -0.716 1.00 94.50 103 PHE A CA 1
ATOM 813 C C . PHE A 1 103 ? 4.709 5.066 -1.207 1.00 94.50 103 PHE A C 1
ATOM 815 O O . PHE A 1 103 ? 3.725 4.704 -1.836 1.00 94.50 103 PHE A O 1
ATOM 822 N N . GLU A 1 104 ? 4.980 6.360 -1.012 1.00 93.12 104 GLU A N 1
ATOM 823 C CA . GLU A 1 104 ? 4.086 7.436 -1.477 1.00 93.12 104 GLU A CA 1
ATOM 824 C C . GLU A 1 104 ? 3.943 7.458 -3.007 1.00 93.12 104 GLU A C 1
ATOM 826 O O . GLU A 1 104 ? 2.851 7.653 -3.548 1.00 93.12 104 GLU A O 1
ATOM 831 N N . THR A 1 105 ? 5.046 7.210 -3.718 1.00 93.44 105 THR A N 1
ATOM 832 C CA . THR A 1 105 ? 5.047 7.099 -5.184 1.00 93.44 105 THR A CA 1
ATOM 833 C C . THR A 1 105 ? 4.197 5.915 -5.636 1.00 93.44 105 THR A C 1
ATOM 835 O O . THR A 1 105 ? 3.325 6.063 -6.487 1.00 93.44 105 THR A O 1
ATOM 838 N N . SER A 1 106 ? 4.416 4.754 -5.022 1.00 94.56 106 SER A N 1
ATOM 839 C CA . SER A 1 106 ? 3.712 3.511 -5.342 1.00 94.56 106 SER A CA 1
ATOM 840 C C . SER A 1 106 ? 2.230 3.604 -5.010 1.00 94.56 106 SER A C 1
ATOM 842 O O . SER A 1 106 ? 1.396 3.166 -5.795 1.00 94.56 106 SER A O 1
ATOM 844 N N . ARG A 1 107 ? 1.898 4.250 -3.890 1.00 94.31 107 ARG A N 1
ATOM 845 C CA . ARG A 1 107 ? 0.534 4.587 -3.490 1.00 94.31 107 ARG A CA 1
ATOM 846 C C . ARG A 1 107 ? -0.150 5.420 -4.566 1.00 94.31 107 ARG A C 1
ATOM 848 O O . ARG A 1 107 ? -1.225 5.051 -5.013 1.00 94.31 107 ARG A O 1
ATOM 855 N N . THR A 1 108 ? 0.493 6.493 -5.021 1.00 93.31 108 THR A N 1
ATOM 856 C CA . THR A 1 108 ? -0.060 7.365 -6.071 1.00 93.31 108 THR A CA 1
ATOM 857 C C . THR A 1 108 ? -0.308 6.602 -7.374 1.00 93.31 108 THR A C 1
ATOM 859 O O . THR A 1 108 ? -1.396 6.695 -7.930 1.00 93.31 108 THR A O 1
ATOM 862 N N . ILE A 1 109 ? 0.677 5.821 -7.832 1.00 92.69 109 ILE A N 1
ATOM 863 C CA . ILE A 1 109 ? 0.573 5.000 -9.050 1.00 92.69 109 ILE A CA 1
ATOM 864 C C . ILE A 1 109 ? -0.582 4.000 -8.935 1.00 92.69 109 ILE A C 1
ATOM 866 O O . ILE A 1 109 ? -1.417 3.918 -9.828 1.00 92.69 109 ILE A O 1
ATOM 870 N N . THR A 1 110 ? -0.650 3.273 -7.819 1.00 92.06 110 THR A N 1
ATOM 871 C CA . THR A 1 110 ? -1.634 2.202 -7.617 1.00 92.06 110 THR A CA 1
ATOM 872 C C . THR A 1 110 ? -3.057 2.752 -7.525 1.00 92.06 110 THR A C 1
ATOM 874 O O . THR A 1 110 ? -3.963 2.184 -8.125 1.00 92.06 110 THR A O 1
ATOM 877 N N . TRP A 1 111 ? -3.256 3.885 -6.843 1.00 92.06 111 TRP A N 1
ATOM 878 C CA . TRP A 1 111 ? -4.549 4.577 -6.827 1.00 92.06 111 TRP A CA 1
ATOM 879 C C . TRP A 1 111 ? -4.955 5.066 -8.218 1.00 92.06 111 TRP A C 1
ATOM 881 O O . TRP A 1 111 ? -6.094 4.869 -8.620 1.00 92.06 111 TRP A O 1
ATOM 891 N N . GLN A 1 112 ? -4.025 5.631 -8.991 1.00 90.94 112 GLN A N 1
ATOM 892 C CA . GLN A 1 112 ? -4.316 6.059 -10.361 1.00 90.94 112 GLN A CA 1
ATOM 893 C C . GLN A 1 112 ? -4.676 4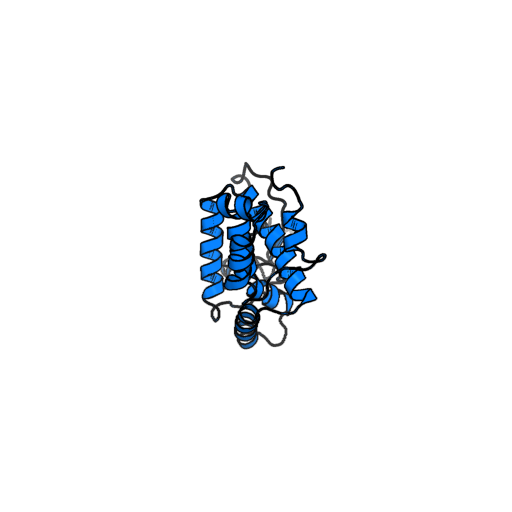.881 -11.268 1.00 90.94 112 GLN A C 1
ATOM 895 O O . GLN A 1 112 ? -5.608 4.994 -12.057 1.00 90.94 112 GLN A O 1
ATOM 900 N N . TRP A 1 113 ? -3.993 3.742 -11.137 1.00 89.62 113 TRP A N 1
ATOM 901 C CA . TRP A 1 113 ? -4.381 2.523 -11.844 1.00 89.62 113 TRP A CA 1
ATOM 902 C C . TRP A 1 113 ? -5.764 2.024 -11.418 1.00 89.62 113 TRP A C 1
ATOM 904 O O . TRP A 1 113 ? -6.571 1.672 -12.276 1.00 89.62 113 TRP A O 1
ATOM 914 N N . TYR A 1 114 ? -6.062 2.034 -10.117 1.00 87.75 114 TYR A N 1
ATOM 915 C CA . TYR A 1 114 ? -7.377 1.656 -9.601 1.00 87.75 114 TYR A CA 1
ATOM 916 C C . TYR A 1 114 ? -8.487 2.553 -10.167 1.00 87.75 114 TYR A C 1
ATOM 918 O O . TYR A 1 114 ? -9.485 2.031 -10.657 1.00 87.75 114 TYR A O 1
ATOM 926 N N . ASP A 1 115 ? -8.289 3.873 -10.164 1.00 87.19 115 ASP A N 1
ATOM 927 C CA . ASP A 1 115 ? -9.267 4.851 -10.654 1.00 87.19 115 ASP A CA 1
ATOM 928 C C . ASP A 1 115 ? -9.451 4.797 -12.178 1.00 87.19 115 ASP A C 1
ATOM 930 O O . ASP A 1 115 ? -10.553 5.009 -12.678 1.00 87.19 115 ASP A O 1
ATOM 934 N N . GLN A 1 116 ? -8.377 4.549 -12.934 1.00 83.25 116 GLN A N 1
ATOM 935 C CA . GLN A 1 116 ? -8.420 4.541 -14.400 1.00 83.25 116 GLN A CA 1
ATOM 936 C C . GLN A 1 116 ? -8.953 3.231 -14.973 1.00 83.25 116 GLN A C 1
ATOM 938 O O . GLN A 1 116 ? -9.615 3.240 -16.011 1.00 83.25 116 GLN A O 1
ATOM 943 N N . PHE A 1 117 ? -8.610 2.111 -14.343 1.00 76.00 117 PHE A N 1
ATOM 944 C CA . PHE A 1 117 ? -8.744 0.802 -14.968 1.00 76.00 117 PHE A CA 1
ATOM 945 C C . PHE A 1 117 ? -9.602 -0.169 -14.164 1.00 76.00 117 PHE A C 1
ATOM 947 O O . PHE A 1 117 ? -10.113 -1.124 -14.738 1.00 76.00 117 PHE A O 1
ATOM 954 N N . HIS A 1 118 ? -9.768 0.040 -12.853 1.00 72.06 118 HIS A N 1
ATOM 955 C CA . HIS A 1 118 ? -10.443 -0.911 -11.961 1.00 72.06 118 HIS A CA 1
ATOM 956 C C . HIS A 1 118 ? -9.913 -2.361 -12.103 1.00 72.06 118 HIS A C 1
ATOM 958 O O . HIS A 1 118 ? -10.638 -3.326 -11.867 1.00 72.06 118 HIS A O 1
ATOM 964 N N . HIS A 1 119 ? -8.652 -2.528 -12.523 1.00 61.03 119 HIS A N 1
ATOM 965 C CA . HIS A 1 119 ? -8.067 -3.812 -12.918 1.00 61.03 119 HIS A CA 1
ATOM 966 C C . HIS A 1 119 ? -7.081 -4.321 -11.873 1.00 61.03 119 HIS A C 1
ATOM 968 O O . HIS A 1 119 ? -5.900 -4.013 -11.962 1.00 61.03 119 HIS A O 1
ATOM 974 N N . PHE A 1 120 ? -7.572 -5.115 -10.920 1.00 69.06 120 PHE A N 1
ATOM 975 C CA . PHE A 1 120 ? -6.770 -5.912 -9.985 1.00 69.06 120 PHE A CA 1
ATOM 976 C C . PHE A 1 120 ? -7.661 -7.031 -9.416 1.00 69.06 120 PHE A C 1
ATOM 978 O O . PHE A 1 120 ? -8.391 -6.790 -8.453 1.00 69.06 120 PHE A O 1
ATOM 985 N N . SER A 1 121 ? -7.661 -8.239 -9.983 1.00 66.44 121 SER A N 1
ATOM 986 C CA . SER A 1 121 ? -8.496 -9.344 -9.469 1.00 66.44 121 SER A CA 1
ATOM 987 C C . SER A 1 121 ? -8.113 -9.721 -8.034 1.00 66.44 121 SER A C 1
ATOM 989 O O . SER A 1 121 ? -8.969 -10.042 -7.218 1.00 66.44 121 SER A O 1
ATOM 991 N N . TYR A 1 122 ? -6.833 -9.618 -7.688 1.00 72.44 122 TYR A N 1
ATOM 992 C CA . TYR A 1 122 ? -6.293 -9.815 -6.354 1.00 72.44 122 TYR A CA 1
ATOM 993 C C . TYR A 1 122 ? -6.856 -8.778 -5.384 1.00 72.44 122 TYR A C 1
ATOM 995 O O . TYR A 1 122 ? -7.410 -9.139 -4.352 1.00 72.44 122 TYR A O 1
ATOM 1003 N N . THR A 1 123 ? -6.787 -7.489 -5.727 1.00 81.19 123 THR A N 1
ATOM 1004 C CA . THR A 1 123 ? -7.404 -6.426 -4.917 1.00 81.19 123 THR A CA 1
ATOM 1005 C C . THR A 1 123 ? -8.919 -6.589 -4.841 1.00 81.19 123 THR A C 1
ATOM 1007 O O . THR A 1 123 ? -9.481 -6.278 -3.797 1.00 81.19 123 THR A O 1
ATOM 1010 N N . ALA A 1 124 ? -9.578 -7.079 -5.896 1.00 82.69 124 ALA A N 1
ATOM 1011 C CA . ALA A 1 124 ? -11.011 -7.361 -5.881 1.00 82.69 124 ALA A CA 1
ATOM 1012 C C . ALA A 1 124 ? -11.352 -8.473 -4.877 1.00 82.69 124 ALA A C 1
ATOM 1014 O O . ALA A 1 124 ? -12.225 -8.270 -4.044 1.00 82.69 124 ALA A O 1
ATOM 1015 N N . ASN A 1 125 ? -10.593 -9.574 -4.858 1.00 85.94 125 ASN A N 1
ATOM 1016 C CA . ASN A 1 125 ? -10.778 -10.647 -3.875 1.00 85.94 125 ASN A CA 1
ATOM 1017 C C . ASN A 1 125 ? -10.592 -10.138 -2.437 1.00 85.94 125 ASN A C 1
ATOM 1019 O O . ASN A 1 125 ? -11.461 -10.340 -1.594 1.00 85.94 125 ASN A O 1
ATOM 1023 N N . VAL A 1 126 ? -9.501 -9.403 -2.172 1.00 87.19 126 VAL A N 1
ATOM 1024 C CA . VAL A 1 126 ? -9.272 -8.802 -0.847 1.00 87.19 126 VAL A CA 1
ATOM 1025 C C . VAL A 1 126 ? -10.405 -7.836 -0.496 1.00 87.19 126 VAL A C 1
ATOM 1027 O O . VAL A 1 126 ? -10.886 -7.818 0.632 1.00 87.19 126 VAL A O 1
ATOM 1030 N N . TYR A 1 127 ? -10.862 -7.026 -1.451 1.00 88.25 127 TYR A N 1
ATOM 1031 C CA . TYR A 1 127 ? -11.980 -6.112 -1.238 1.00 88.25 127 TYR A CA 1
ATOM 1032 C C . TYR A 1 127 ? -13.267 -6.857 -0.861 1.00 88.25 127 TYR A C 1
ATOM 1034 O O . TYR A 1 127 ? -13.930 -6.453 0.095 1.00 88.25 127 TYR A O 1
ATOM 1042 N N . ASP A 1 128 ? -13.601 -7.938 -1.562 1.00 88.31 128 ASP A N 1
ATOM 1043 C CA . ASP A 1 128 ? -14.802 -8.740 -1.317 1.00 88.31 128 ASP A CA 1
ATOM 1044 C C . ASP A 1 128 ? -14.760 -9.434 0.057 1.00 88.31 128 ASP A C 1
ATOM 1046 O O . ASP A 1 128 ? -15.756 -9.430 0.797 1.00 88.31 128 ASP A O 1
ATOM 1050 N N . ASP A 1 129 ? -13.592 -9.936 0.464 1.00 89.44 129 ASP A N 1
ATOM 1051 C CA . ASP A 1 129 ? -13.375 -10.517 1.794 1.00 89.44 129 ASP A CA 1
ATOM 1052 C C . ASP A 1 129 ? -13.569 -9.471 2.911 1.00 89.44 129 ASP A C 1
ATOM 1054 O O . ASP A 1 129 ? -14.235 -9.722 3.929 1.00 89.44 129 ASP A O 1
ATOM 1058 N N . LEU A 1 130 ? -13.057 -8.251 2.704 1.00 88.62 130 LEU A N 1
ATOM 1059 C CA . LEU A 1 130 ? -13.264 -7.127 3.623 1.00 88.62 130 LEU A CA 1
ATOM 1060 C C . LEU A 1 130 ? -14.730 -6.667 3.648 1.00 88.62 130 LEU A C 1
ATOM 1062 O O . LEU A 1 130 ? -15.258 -6.351 4.720 1.00 88.62 130 LEU A O 1
ATOM 1066 N N . ALA A 1 131 ? -15.402 -6.649 2.495 1.00 86.31 131 ALA A N 1
ATOM 1067 C CA . ALA A 1 131 ? -16.799 -6.245 2.369 1.00 86.31 131 ALA A CA 1
ATOM 1068 C C . ALA A 1 131 ? -17.744 -7.213 3.096 1.00 86.31 131 ALA A C 1
ATOM 1070 O O . ALA A 1 131 ? -18.691 -6.771 3.752 1.00 86.31 131 ALA A O 1
ATOM 1071 N N . THR A 1 132 ? -17.445 -8.514 3.063 1.00 82.88 132 THR A N 1
ATOM 1072 C CA . THR A 1 132 ? -18.208 -9.556 3.773 1.00 82.88 132 THR A CA 1
ATOM 1073 C C . THR A 1 132 ? -18.178 -9.362 5.293 1.00 82.88 132 THR A C 1
ATOM 1075 O O . THR A 1 132 ? -19.144 -9.666 5.992 1.00 82.88 132 THR A O 1
ATOM 1078 N N . SER A 1 133 ? -17.095 -8.786 5.816 1.00 71.00 133 SER A N 1
ATOM 1079 C CA . SER A 1 133 ? -16.890 -8.560 7.253 1.00 71.00 133 SER A CA 1
ATOM 1080 C C . SER A 1 133 ? -17.381 -7.185 7.741 1.00 71.00 133 SER A C 1
ATOM 1082 O O . SER A 1 133 ? -17.112 -6.792 8.882 1.00 71.00 133 SER A O 1
ATOM 1084 N N . ARG A 1 134 ? -18.074 -6.415 6.889 1.00 71.19 134 ARG A N 1
ATOM 1085 C CA . ARG A 1 134 ? -18.331 -4.990 7.125 1.00 71.19 134 ARG A CA 1
ATOM 1086 C C . ARG A 1 134 ? -19.633 -4.701 7.888 1.00 71.19 134 ARG A C 1
ATOM 1088 O O . ARG A 1 134 ? -20.692 -5.233 7.552 1.00 71.19 134 ARG A O 1
ATOM 1095 N N . PRO A 1 135 ? -19.630 -3.728 8.820 1.00 64.81 135 PRO A N 1
ATOM 1096 C CA . PRO A 1 135 ? -20.860 -3.087 9.270 1.00 64.81 135 PRO A CA 1
ATOM 1097 C C . PRO A 1 135 ? -21.571 -2.369 8.107 1.00 64.81 135 PRO A C 1
ATOM 1099 O O . PRO A 1 135 ? -20.936 -1.711 7.277 1.00 64.81 135 PRO A O 1
ATOM 1102 N N . HIS A 1 136 ? -22.906 -2.406 8.085 1.00 60.12 136 HIS A N 1
ATOM 1103 C CA . HIS A 1 136 ? -23.748 -1.838 7.014 1.00 60.12 136 HIS A CA 1
ATOM 1104 C C . HIS A 1 136 ? -23.485 -0.348 6.677 1.00 60.12 136 HIS A C 1
ATOM 1106 O O . HIS A 1 136 ? -23.897 0.114 5.618 1.00 60.12 136 HIS A O 1
ATOM 1112 N N . ARG A 1 137 ? -22.795 0.420 7.537 1.00 63.81 137 ARG A N 1
ATOM 1113 C CA . ARG A 1 137 ? -22.593 1.877 7.393 1.00 63.81 137 ARG A CA 1
ATOM 1114 C C . ARG A 1 137 ? -21.139 2.361 7.286 1.00 63.81 137 ARG A C 1
ATOM 1116 O O . ARG A 1 137 ? -20.939 3.569 7.270 1.00 63.81 137 ARG A O 1
ATOM 1123 N N . ALA A 1 138 ? -20.137 1.483 7.223 1.00 66.38 138 ALA A N 1
ATOM 1124 C CA . ALA A 1 138 ? -18.741 1.947 7.181 1.00 66.38 138 ALA A CA 1
ATOM 1125 C C . ALA A 1 138 ? -18.418 2.738 5.889 1.00 66.38 138 ALA A C 1
ATOM 1127 O O . ALA A 1 138 ? -19.091 2.596 4.868 1.00 66.38 138 ALA A O 1
ATOM 1128 N N . SER A 1 139 ? -17.384 3.576 5.875 1.00 79.06 139 SER A N 1
ATOM 1129 C CA . SER A 1 139 ? -16.899 4.141 4.608 1.00 79.06 139 SER A CA 1
ATOM 1130 C C . SER A 1 139 ? -16.374 3.027 3.682 1.00 79.06 139 SER A C 1
ATOM 1132 O O . SER A 1 139 ? -15.861 2.003 4.139 1.00 79.06 139 SER A O 1
ATOM 1134 N N . GLN A 1 140 ? -16.523 3.182 2.360 1.00 85.50 140 GLN A N 1
ATOM 1135 C CA . GLN A 1 140 ? -15.875 2.278 1.395 1.00 85.50 140 GLN A CA 1
ATOM 1136 C C . GLN A 1 140 ? -14.375 2.553 1.262 1.00 85.50 140 GLN A C 1
ATOM 1138 O O . GLN A 1 140 ? -13.610 1.645 0.950 1.00 85.50 140 GLN A O 1
ATOM 1143 N N . GLN A 1 141 ? -13.950 3.785 1.540 1.00 88.88 141 GLN A N 1
ATOM 1144 C CA . GLN A 1 141 ? -12.580 4.232 1.324 1.00 88.88 141 GLN A CA 1
ATOM 1145 C C . GLN A 1 141 ? -11.534 3.443 2.140 1.00 88.88 141 GLN A C 1
ATOM 1147 O O . GLN A 1 141 ? -10.542 3.037 1.538 1.00 88.88 141 GLN A O 1
ATOM 1152 N N . PRO A 1 142 ? -11.735 3.139 3.443 1.00 91.00 142 PRO A N 1
ATOM 1153 C CA . PRO A 1 142 ? -10.851 2.243 4.188 1.00 91.00 142 PRO A CA 1
ATOM 1154 C C . PRO A 1 142 ? -10.676 0.865 3.547 1.00 91.00 142 PRO A C 1
ATOM 1156 O O . PRO A 1 142 ? -9.580 0.318 3.578 1.00 91.00 142 PRO A O 1
ATOM 1159 N N . MET A 1 143 ? -11.741 0.301 2.967 1.00 90.88 143 MET A N 1
ATOM 1160 C CA . MET A 1 143 ? -11.681 -1.029 2.354 1.00 90.88 143 MET A CA 1
ATOM 1161 C C . MET A 1 143 ? -10.867 -1.007 1.070 1.00 90.88 143 MET A C 1
ATOM 1163 O O . MET A 1 143 ? -10.000 -1.853 0.901 1.00 90.88 143 MET A O 1
ATOM 1167 N N . VAL A 1 144 ? -11.104 -0.015 0.204 1.00 91.62 144 VAL A N 1
ATOM 1168 C CA . VAL A 1 144 ? -10.312 0.165 -1.021 1.00 91.62 144 VAL A CA 1
ATOM 1169 C C . VAL A 1 144 ? -8.842 0.402 -0.668 1.00 91.62 144 VAL A C 1
ATOM 1171 O O . VAL A 1 144 ? -7.951 -0.225 -1.228 1.00 91.62 144 VAL A O 1
ATOM 1174 N N . ALA A 1 145 ? -8.563 1.259 0.315 1.00 93.50 145 ALA A N 1
ATOM 1175 C CA . ALA A 1 145 ? -7.194 1.510 0.753 1.00 93.50 145 ALA A CA 1
ATOM 1176 C C . ALA A 1 145 ? -6.512 0.242 1.301 1.00 93.50 145 ALA A C 1
ATOM 1178 O O . ALA A 1 145 ? -5.357 -0.035 0.971 1.00 93.50 145 ALA A O 1
ATOM 1179 N N . ALA A 1 146 ? -7.225 -0.536 2.120 1.00 94.56 146 ALA A N 1
ATOM 1180 C CA . ALA A 1 146 ? -6.730 -1.790 2.675 1.00 94.56 146 ALA A CA 1
ATOM 1181 C C . ALA A 1 146 ? -6.500 -2.853 1.588 1.00 94.56 146 ALA A C 1
ATOM 1183 O O . ALA A 1 146 ? -5.484 -3.546 1.630 1.00 94.56 146 ALA A O 1
ATOM 1184 N N . SER A 1 147 ? -7.385 -2.951 0.590 1.00 93.69 147 SER A N 1
ATOM 1185 C CA . SER A 1 147 ? -7.257 -3.919 -0.505 1.00 93.69 147 SER A CA 1
ATOM 1186 C C . SER A 1 147 ? -6.142 -3.566 -1.495 1.00 93.69 147 SER A C 1
ATOM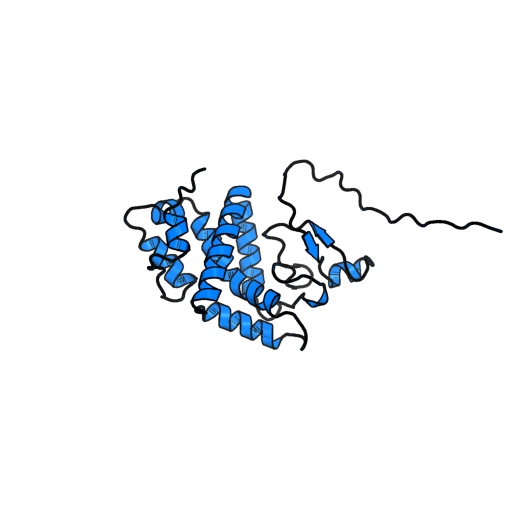 1188 O O . SER A 1 147 ? -5.504 -4.460 -2.051 1.00 93.69 147 SER A O 1
ATOM 1190 N N . LEU A 1 148 ? -5.848 -2.275 -1.690 1.00 93.44 148 LEU A N 1
ATOM 1191 C CA . LEU A 1 148 ? -4.719 -1.817 -2.510 1.00 93.44 148 LEU A CA 1
ATOM 1192 C C . LEU A 1 148 ? -3.368 -1.949 -1.791 1.00 93.44 148 LEU A C 1
ATOM 1194 O O . LEU A 1 148 ? -2.320 -1.958 -2.437 1.00 93.44 148 LEU A O 1
ATOM 1198 N N . TYR A 1 149 ? -3.355 -2.059 -0.460 1.00 95.69 149 TYR A N 1
ATOM 1199 C CA . TYR A 1 149 ? -2.125 -2.030 0.332 1.00 95.69 149 TYR A CA 1
ATOM 1200 C C . TYR A 1 149 ? -1.067 -3.077 -0.075 1.00 95.69 149 TYR A C 1
ATOM 1202 O O . TYR A 1 149 ? 0.102 -2.692 -0.201 1.00 95.69 149 TYR A O 1
ATOM 1210 N N . PRO A 1 150 ? -1.410 -4.356 -0.340 1.00 94.69 150 PRO A N 1
ATOM 1211 C CA . PRO A 1 150 ? -0.455 -5.332 -0.870 1.00 94.69 150 PRO A CA 1
ATOM 1212 C C . PRO A 1 150 ? 0.236 -4.891 -2.161 1.00 94.69 150 PRO A C 1
ATOM 1214 O O . PRO A 1 150 ? 1.466 -4.918 -2.226 1.00 94.69 150 PRO A O 1
ATOM 1217 N N . ALA A 1 151 ? -0.529 -4.408 -3.143 1.00 93.75 151 ALA A N 1
ATOM 1218 C CA . ALA A 1 151 ? -0.002 -3.908 -4.411 1.00 93.75 151 ALA A CA 1
ATOM 1219 C C . ALA A 1 151 ? 0.928 -2.700 -4.207 1.00 93.75 151 ALA A C 1
ATOM 1221 O O . ALA A 1 151 ? 2.028 -2.651 -4.763 1.00 93.75 151 ALA A O 1
ATOM 1222 N N . ILE A 1 152 ? 0.527 -1.761 -3.342 1.00 95.19 152 ILE A N 1
ATOM 1223 C CA . ILE A 1 152 ? 1.325 -0.575 -3.002 1.00 95.19 152 ILE A CA 1
ATOM 1224 C C . ILE A 1 152 ? 2.674 -0.978 -2.406 1.00 95.19 152 ILE A C 1
ATOM 1226 O O . ILE A 1 152 ? 3.706 -0.423 -2.784 1.00 95.19 152 ILE A O 1
ATOM 1230 N N . VAL A 1 153 ? 2.682 -1.922 -1.463 1.00 95.62 153 VAL A N 1
ATOM 1231 C CA . VAL A 1 153 ? 3.908 -2.360 -0.789 1.00 95.62 153 VAL A CA 1
ATOM 1232 C C . VAL A 1 153 ? 4.812 -3.159 -1.726 1.00 95.62 153 VAL A C 1
ATOM 1234 O O . VAL A 1 153 ? 6.025 -2.956 -1.683 1.00 95.62 153 VAL A O 1
ATOM 1237 N N . GLU A 1 154 ? 4.259 -4.014 -2.589 1.00 94.62 154 GLU A N 1
ATOM 1238 C CA . GLU A 1 154 ? 5.046 -4.756 -3.584 1.00 94.62 154 GLU A CA 1
ATOM 1239 C C . GLU A 1 154 ? 5.716 -3.799 -4.582 1.00 94.62 154 GLU A C 1
ATOM 1241 O O . GLU A 1 154 ? 6.925 -3.881 -4.824 1.00 94.62 154 GLU A O 1
ATOM 1246 N N . LEU A 1 155 ? 4.969 -2.812 -5.090 1.00 94.62 155 LEU A N 1
ATOM 1247 C CA . LEU A 1 155 ? 5.531 -1.787 -5.967 1.00 94.62 155 LEU A CA 1
ATOM 1248 C C . LEU A 1 155 ? 6.576 -0.944 -5.226 1.00 94.62 155 LEU A C 1
ATOM 1250 O O . LEU A 1 155 ? 7.651 -0.678 -5.767 1.00 94.62 155 LEU A O 1
ATOM 1254 N N . ALA A 1 156 ? 6.325 -0.598 -3.960 1.00 94.81 156 ALA A N 1
ATOM 1255 C CA . ALA A 1 156 ? 7.279 0.137 -3.137 1.00 94.81 156 ALA A CA 1
ATOM 1256 C C . ALA A 1 156 ? 8.571 -0.657 -2.919 1.00 94.81 156 ALA A C 1
ATOM 1258 O O . ALA A 1 156 ? 9.652 -0.070 -2.956 1.00 94.81 156 ALA A O 1
ATOM 1259 N N . ALA A 1 157 ? 8.494 -1.978 -2.742 1.00 94.12 157 ALA A N 1
ATOM 1260 C CA . ALA A 1 157 ? 9.665 -2.843 -2.629 1.00 94.12 157 ALA A CA 1
ATOM 1261 C C . ALA A 1 157 ? 10.523 -2.800 -3.903 1.00 94.12 157 ALA A C 1
ATOM 1263 O O . ALA A 1 157 ? 11.751 -2.673 -3.822 1.00 94.12 157 ALA A O 1
ATOM 1264 N N . ALA A 1 158 ? 9.878 -2.858 -5.072 1.00 93.62 158 ALA A N 1
ATOM 1265 C CA . ALA A 1 158 ? 10.544 -2.782 -6.367 1.00 93.62 158 ALA A CA 1
ATOM 1266 C C . ALA A 1 158 ? 11.164 -1.393 -6.606 1.00 93.62 158 ALA A C 1
ATOM 1268 O O . ALA A 1 158 ? 12.362 -1.296 -6.864 1.00 93.62 158 ALA A O 1
ATOM 1269 N N . VAL A 1 159 ? 10.396 -0.315 -6.421 1.00 92.50 159 VAL A N 1
ATOM 1270 C CA . VAL A 1 159 ? 10.858 1.080 -6.571 1.00 92.50 159 VAL A CA 1
ATOM 1271 C C . VAL A 1 159 ? 12.010 1.396 -5.616 1.00 92.50 159 VAL A C 1
ATOM 1273 O O . VAL A 1 159 ? 12.979 2.070 -5.971 1.00 92.50 159 VAL A O 1
ATOM 1276 N N . ALA A 1 160 ? 11.936 0.906 -4.380 1.00 92.19 160 ALA A N 1
ATOM 1277 C CA . ALA A 1 160 ? 12.942 1.211 -3.379 1.00 92.19 160 ALA A CA 1
ATOM 1278 C C . ALA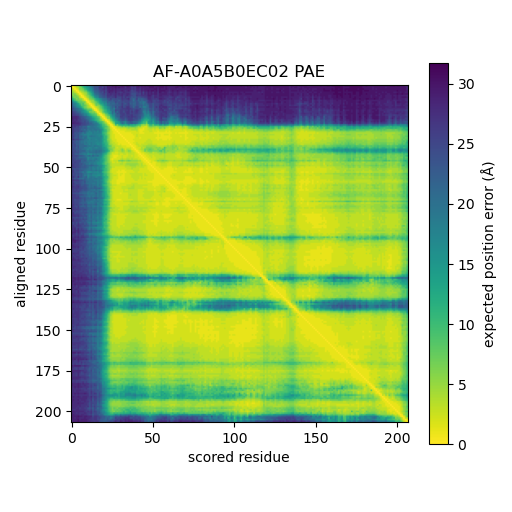 A 1 160 ? 14.218 0.360 -3.533 1.00 92.19 160 ALA A C 1
ATOM 1280 O O . ALA A 1 160 ? 15.280 0.776 -3.068 1.00 92.19 160 ALA A O 1
ATOM 1281 N N . SER A 1 161 ? 14.165 -0.784 -4.221 1.00 91.75 161 SER A N 1
ATOM 1282 C CA . SER A 1 161 ? 15.331 -1.632 -4.499 1.00 91.75 161 SER A CA 1
ATOM 1283 C C . SER A 1 161 ? 16.300 -0.970 -5.494 1.00 91.75 161 SER A C 1
ATOM 1285 O O . SER A 1 161 ? 15.899 -0.654 -6.612 1.00 91.75 161 SER A O 1
ATOM 1287 N N . PRO A 1 162 ? 17.598 -0.798 -5.160 1.00 90.31 162 PRO A N 1
ATOM 1288 C CA . PRO A 1 162 ? 18.586 -0.261 -6.103 1.00 90.31 162 PRO A CA 1
ATOM 1289 C C . PRO A 1 162 ? 18.731 -1.095 -7.380 1.00 90.31 162 PRO A C 1
ATOM 1291 O O . PRO A 1 162 ? 18.926 -0.539 -8.456 1.00 90.31 162 PRO A O 1
ATOM 1294 N N . TYR A 1 163 ? 18.616 -2.420 -7.259 1.00 92.81 163 TYR A N 1
ATOM 1295 C CA . TYR A 1 163 ? 18.699 -3.340 -8.392 1.00 92.81 163 TYR A CA 1
ATOM 1296 C C . TYR A 1 163 ? 17.551 -3.109 -9.382 1.00 92.81 163 TYR A C 1
ATOM 1298 O O . TYR A 1 163 ? 17.791 -2.873 -10.563 1.00 92.81 163 TYR A O 1
ATOM 1306 N N . TRP A 1 164 ? 16.311 -3.100 -8.887 1.00 92.81 164 TRP A N 1
ATOM 1307 C CA . TRP A 1 164 ? 15.129 -2.912 -9.728 1.00 92.81 164 TRP A CA 1
ATOM 1308 C C . TRP A 1 164 ? 15.021 -1.488 -10.265 1.00 92.81 164 TRP A C 1
ATOM 1310 O O . TRP A 1 164 ? 14.682 -1.318 -11.430 1.00 92.81 164 TRP A O 1
ATOM 1320 N N . ALA A 1 165 ? 15.391 -0.478 -9.473 1.00 89.25 165 ALA A N 1
ATOM 1321 C CA . ALA A 1 165 ? 15.465 0.903 -9.943 1.00 89.25 165 ALA A CA 1
ATOM 1322 C C . ALA A 1 165 ? 16.442 1.044 -11.124 1.00 89.25 165 ALA A C 1
ATOM 1324 O O . ALA A 1 165 ? 16.104 1.661 -12.132 1.00 89.25 165 ALA A O 1
ATOM 1325 N N . LYS A 1 166 ? 17.622 0.410 -11.055 1.00 90.88 166 LYS A N 1
ATOM 1326 C CA . LYS A 1 166 ? 18.588 0.420 -12.164 1.00 90.88 166 LYS A CA 1
ATOM 1327 C C . LYS A 1 166 ? 18.005 -0.183 -13.447 1.00 90.88 166 LYS A C 1
ATOM 1329 O O . LYS A 1 166 ? 18.225 0.370 -14.519 1.00 90.88 166 LYS A O 1
ATOM 1334 N N . ILE A 1 167 ? 17.271 -1.293 -13.347 1.00 92.69 167 ILE A N 1
ATOM 1335 C CA . ILE A 1 167 ? 16.608 -1.921 -14.502 1.00 92.69 167 ILE A CA 1
ATOM 1336 C C . ILE A 1 167 ? 15.496 -1.012 -15.038 1.00 92.69 167 ILE A C 1
ATOM 1338 O O . ILE A 1 167 ? 15.435 -0.765 -16.242 1.00 92.69 167 ILE A O 1
ATOM 1342 N N . ALA A 1 168 ? 14.663 -0.461 -14.151 1.00 90.81 168 ALA A N 1
ATOM 1343 C CA . ALA A 1 168 ? 13.544 0.406 -14.509 1.00 90.81 168 ALA A CA 1
ATOM 1344 C C . ALA A 1 168 ? 13.978 1.666 -15.279 1.00 90.81 168 ALA A C 1
ATOM 1346 O O . ALA A 1 168 ? 13.268 2.089 -16.189 1.00 90.81 168 ALA A O 1
ATOM 1347 N N . HIS A 1 169 ? 15.137 2.239 -14.945 1.00 89.06 169 HIS A N 1
ATOM 1348 C CA . HIS A 1 169 ? 15.702 3.417 -15.617 1.00 89.06 169 HIS A CA 1
ATOM 1349 C C . HIS A 1 169 ? 16.669 3.077 -16.768 1.00 89.06 169 HIS A C 1
ATOM 1351 O O . HIS A 1 169 ? 17.319 3.968 -17.310 1.00 89.06 169 HIS A O 1
ATOM 1357 N N . SER A 1 170 ? 16.798 1.803 -17.145 1.00 89.62 170 SER A N 1
ATOM 1358 C CA . SER A 1 170 ? 17.628 1.393 -18.280 1.00 89.62 170 SER A CA 1
ATOM 1359 C C . SER A 1 170 ? 16.884 1.513 -19.617 1.00 89.62 170 SER A C 1
ATOM 1361 O O . SER A 1 170 ? 15.665 1.679 -19.659 1.00 89.62 170 SER A O 1
ATOM 1363 N N . ASN A 1 171 ? 17.613 1.345 -20.725 1.00 87.19 171 ASN A N 1
ATOM 1364 C CA . ASN A 1 171 ? 17.019 1.249 -22.065 1.00 87.19 171 ASN A CA 1
ATOM 1365 C C . ASN A 1 171 ? 16.175 -0.028 -22.265 1.00 87.19 171 ASN A C 1
ATOM 1367 O O . ASN A 1 171 ? 15.420 -0.100 -23.231 1.00 87.19 171 ASN A O 1
ATOM 1371 N N . HIS A 1 172 ? 16.291 -1.016 -21.367 1.00 88.69 172 HIS A N 1
ATOM 1372 C CA . HIS A 1 172 ? 15.608 -2.313 -21.438 1.00 88.69 172 HIS A CA 1
ATOM 1373 C C . HIS A 1 172 ? 14.888 -2.622 -20.112 1.00 88.69 172 HIS A C 1
ATOM 1375 O O . HIS A 1 172 ? 15.337 -3.464 -19.334 1.00 88.69 172 HIS A O 1
ATOM 1381 N N . PRO A 1 173 ? 13.783 -1.920 -19.800 1.00 90.62 173 PRO A N 1
ATOM 1382 C CA . PRO A 1 173 ? 13.077 -2.057 -18.528 1.00 90.62 173 PRO A CA 1
ATOM 1383 C C . PRO A 1 173 ? 12.142 -3.279 -18.467 1.00 90.62 173 PRO A C 1
ATOM 1385 O O . PRO A 1 173 ? 11.330 -3.354 -17.545 1.00 90.62 173 PRO A O 1
ATOM 1388 N N . ASP A 1 174 ? 12.205 -4.195 -19.437 1.00 91.69 174 ASP A N 1
ATOM 1389 C CA . ASP A 1 174 ? 11.246 -5.294 -19.611 1.00 91.69 174 ASP A CA 1
ATOM 1390 C C . ASP A 1 174 ? 11.158 -6.197 -18.377 1.00 91.69 174 ASP A C 1
ATOM 1392 O O . ASP A 1 174 ? 10.061 -6.399 -17.871 1.00 91.69 174 ASP A O 1
ATOM 1396 N N . ASP A 1 175 ? 12.289 -6.610 -17.797 1.00 91.88 175 ASP A N 1
ATOM 1397 C CA . ASP A 1 175 ? 12.308 -7.447 -16.584 1.00 91.88 175 ASP A CA 1
ATOM 1398 C C . ASP A 1 175 ? 11.612 -6.772 -15.389 1.00 91.88 175 ASP A C 1
ATOM 1400 O O . ASP A 1 175 ? 10.957 -7.421 -14.570 1.00 91.88 175 ASP A O 1
ATOM 1404 N N . PHE A 1 176 ? 11.747 -5.446 -15.271 1.00 92.25 176 PHE A N 1
ATOM 1405 C CA . PHE A 1 176 ? 11.048 -4.686 -14.239 1.00 92.25 176 PHE A CA 1
ATOM 1406 C C . PHE A 1 176 ? 9.546 -4.644 -14.528 1.00 92.25 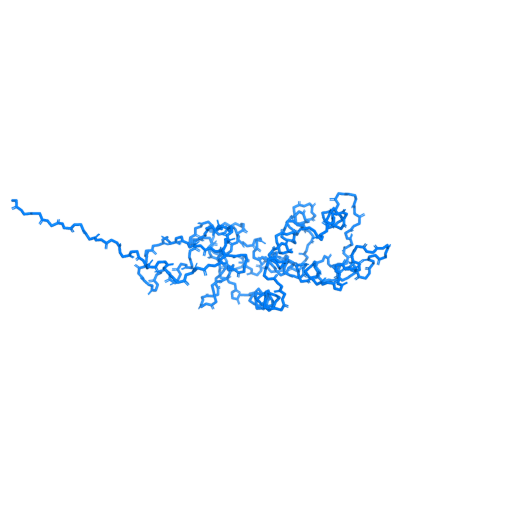176 PHE A C 1
ATOM 1408 O O . PHE A 1 176 ? 8.746 -4.900 -13.630 1.00 92.25 176 PHE A O 1
ATOM 1415 N N . LEU A 1 177 ? 9.158 -4.350 -15.771 1.00 90.75 177 LEU A N 1
ATOM 1416 C CA . LEU A 1 177 ? 7.752 -4.307 -16.170 1.00 90.75 177 LEU A CA 1
ATOM 1417 C C . LEU A 1 177 ? 7.079 -5.677 -16.035 1.00 90.75 177 LEU A C 1
ATOM 1419 O O . LEU A 1 177 ? 5.935 -5.728 -15.601 1.00 90.75 177 LEU A O 1
ATOM 1423 N N . ASP A 1 178 ? 7.786 -6.768 -16.318 1.00 90.94 178 ASP A N 1
ATOM 1424 C CA . ASP A 1 178 ? 7.288 -8.135 -16.156 1.00 90.94 178 ASP A CA 1
ATOM 1425 C C . ASP A 1 178 ? 7.095 -8.528 -14.708 1.00 90.94 178 ASP A C 1
ATOM 1427 O O . ASP A 1 178 ? 6.085 -9.151 -14.369 1.00 90.94 178 ASP A O 1
ATOM 1431 N N . ARG A 1 179 ? 8.010 -8.107 -13.831 1.00 90.25 179 ARG A N 1
ATOM 1432 C CA . ARG A 1 179 ? 7.811 -8.256 -12.393 1.00 90.25 179 ARG A CA 1
ATOM 1433 C C . ARG A 1 179 ? 6.511 -7.579 -11.969 1.00 90.25 179 ARG A C 1
ATOM 1435 O O . ARG A 1 179 ? 5.671 -8.243 -11.374 1.00 90.25 179 ARG A O 1
ATOM 1442 N N . ILE A 1 180 ? 6.347 -6.292 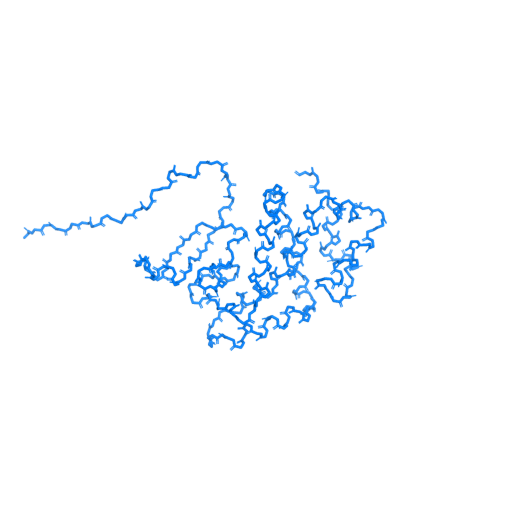-12.289 1.00 90.44 180 ILE A N 1
ATOM 1443 C CA . ILE A 1 180 ? 5.153 -5.524 -11.903 1.00 90.44 180 ILE A CA 1
ATOM 1444 C C . ILE A 1 180 ? 3.889 -6.136 -12.515 1.00 90.44 180 ILE A C 1
ATOM 1446 O O . ILE A 1 180 ? 2.888 -6.302 -11.821 1.00 90.44 180 ILE A O 1
ATOM 1450 N N . SER A 1 181 ? 3.968 -6.530 -13.785 1.00 87.62 181 SER A N 1
ATOM 1451 C CA . SER A 1 181 ? 2.871 -7.166 -14.501 1.00 87.62 181 SER A CA 1
ATOM 1452 C C . SER A 1 181 ? 2.423 -8.454 -13.827 1.00 87.62 181 SER A C 1
ATOM 1454 O O . SER A 1 181 ? 1.239 -8.656 -13.597 1.00 87.62 181 SER A O 1
ATOM 1456 N N . THR A 1 182 ? 3.368 -9.300 -13.433 1.00 85.75 182 THR A N 1
ATOM 1457 C CA . THR A 1 182 ? 3.061 -10.595 -12.823 1.00 85.75 182 THR A CA 1
ATOM 1458 C C . THR A 1 182 ? 2.597 -10.456 -11.375 1.00 85.75 182 THR A C 1
ATOM 1460 O O . THR A 1 182 ? 1.711 -11.190 -10.948 1.00 85.75 182 THR A O 1
ATOM 1463 N N . SER A 1 183 ? 3.195 -9.545 -10.601 1.00 83.56 183 SER A N 1
ATOM 1464 C CA . SER A 1 183 ? 2.979 -9.482 -9.151 1.00 83.56 183 SER A CA 1
ATOM 1465 C C . SER A 1 183 ? 1.887 -8.513 -8.709 1.00 83.56 183 SER A C 1
ATOM 1467 O O . SER A 1 183 ? 1.423 -8.628 -7.579 1.00 83.56 183 SER A O 1
ATOM 1469 N N . ILE A 1 184 ? 1.530 -7.525 -9.536 1.00 83.94 184 ILE A N 1
ATOM 1470 C CA . ILE A 1 184 ? 0.608 -6.447 -9.147 1.00 83.94 184 ILE A CA 1
ATOM 1471 C C . ILE A 1 184 ? -0.563 -6.335 -10.116 1.00 83.94 184 ILE A C 1
ATOM 1473 O O . ILE A 1 184 ? -1.697 -6.266 -9.663 1.00 83.94 184 ILE A O 1
ATOM 1477 N N . THR A 1 185 ? -0.313 -6.312 -11.426 1.00 79.00 185 THR A N 1
ATOM 1478 C CA . THR A 1 185 ? -1.344 -5.993 -12.432 1.00 79.00 185 THR A CA 1
ATOM 1479 C C . THR A 1 185 ? -1.808 -7.201 -13.257 1.00 79.00 185 THR A C 1
ATOM 1481 O O . THR A 1 185 ? -2.439 -7.031 -14.296 1.00 79.00 185 THR A O 1
ATOM 1484 N N . GLU A 1 186 ? -1.498 -8.421 -12.815 1.00 80.12 186 GLU A N 1
ATOM 1485 C CA . GLU A 1 186 ? -2.026 -9.686 -13.358 1.00 80.12 186 GLU A CA 1
ATOM 1486 C C . GLU A 1 186 ? -1.899 -9.853 -14.879 1.00 80.12 186 GLU A C 1
ATOM 1488 O O 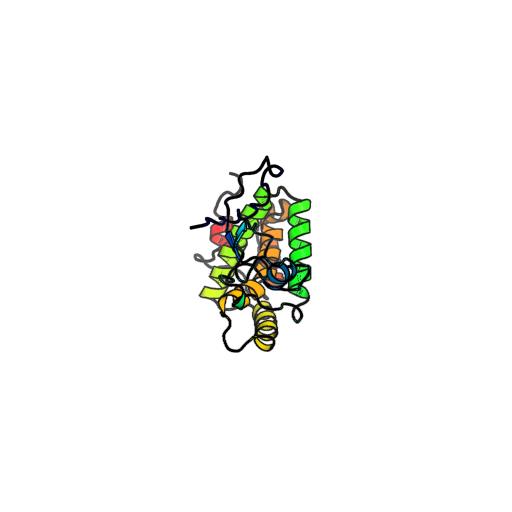. GLU A 1 186 ? -2.836 -10.212 -15.589 1.00 80.12 186 GLU A O 1
ATOM 1493 N N . GLY A 1 187 ? -0.709 -9.586 -15.403 1.00 76.81 187 GLY A N 1
ATOM 1494 C CA . GLY A 1 187 ? -0.409 -9.724 -16.826 1.00 76.81 187 GLY A CA 1
ATOM 1495 C C . GLY A 1 187 ? -0.749 -8.486 -17.653 1.00 76.81 187 GLY A C 1
ATOM 1496 O O . GLY A 1 187 ? -0.291 -8.376 -18.792 1.00 76.81 187 GLY A O 1
ATOM 1497 N N . TRP A 1 188 ? -1.460 -7.497 -17.097 1.00 79.88 188 TRP A N 1
ATOM 1498 C CA . TRP A 1 188 ? -1.506 -6.177 -17.719 1.00 79.88 188 TRP A CA 1
ATOM 1499 C C . TRP A 1 188 ? -0.127 -5.530 -17.617 1.00 79.88 188 TRP A C 1
ATOM 1501 O O . TRP A 1 188 ? 0.477 -5.500 -16.543 1.00 79.88 188 TRP A O 1
ATOM 1511 N N . ARG A 1 189 ? 0.398 -5.026 -18.735 1.00 81.12 189 ARG A N 1
ATOM 1512 C CA . ARG A 1 189 ? 1.677 -4.314 -18.760 1.00 81.12 189 ARG A CA 1
ATOM 1513 C C . ARG A 1 189 ? 1.428 -2.795 -18.780 1.00 81.12 189 ARG A C 1
ATOM 1515 O O . ARG A 1 189 ? 0.712 -2.323 -19.664 1.00 81.12 189 ARG A O 1
ATOM 1522 N N . PRO A 1 190 ? 2.061 -2.013 -17.885 1.00 77.12 190 PRO A N 1
ATOM 1523 C CA . PRO A 1 190 ? 1.967 -0.550 -17.881 1.00 77.12 190 PRO A CA 1
ATOM 1524 C C . PRO A 1 190 ? 2.661 0.074 -19.114 1.00 77.12 190 PRO A C 1
ATOM 1526 O O . PRO A 1 190 ? 3.861 0.355 -19.086 1.00 77.12 190 PRO A O 1
ATOM 1529 N N . THR A 1 191 ? 1.948 0.247 -20.239 1.00 71.00 191 THR A N 1
ATOM 1530 C CA . THR A 1 191 ? 2.554 0.645 -21.539 1.00 71.00 191 THR A CA 1
ATOM 1531 C C . THR A 1 191 ? 2.004 1.933 -22.175 1.00 71.00 191 THR A C 1
ATOM 1533 O O . THR A 1 191 ? 2.334 2.245 -23.318 1.00 71.00 191 THR A O 1
ATOM 1536 N N . GLY A 1 192 ? 1.199 2.729 -21.465 1.00 77.44 192 GLY A N 1
ATOM 1537 C CA . GLY A 1 192 ? 0.606 3.973 -21.985 1.00 77.44 192 GLY A CA 1
ATOM 1538 C C . GLY A 1 192 ? 1.482 5.227 -21.832 1.00 77.44 192 GLY A C 1
ATOM 1539 O O . GLY A 1 192 ? 2.306 5.325 -20.928 1.00 77.44 192 GLY A O 1
ATOM 1540 N N . ALA A 1 193 ? 1.277 6.243 -22.683 1.00 77.31 193 ALA A N 1
ATOM 1541 C CA . ALA A 1 193 ? 1.886 7.575 -22.503 1.00 77.31 193 ALA A CA 1
ATOM 1542 C C . ALA A 1 193 ? 1.390 8.297 -21.237 1.00 77.31 193 ALA A C 1
ATOM 1544 O O . ALA A 1 193 ? 2.103 9.121 -20.674 1.00 77.31 193 ALA A O 1
ATOM 1545 N N . HIS A 1 194 ? 0.186 7.952 -20.780 1.00 81.00 194 HIS A N 1
ATOM 1546 C CA . HIS A 1 194 ? -0.417 8.455 -19.546 1.00 81.00 194 HIS A CA 1
ATOM 1547 C C . HIS A 1 194 ? -0.256 7.489 -18.368 1.00 81.00 194 HIS A C 1
ATOM 1549 O O . HIS A 1 194 ? -0.889 7.683 -17.334 1.00 81.00 194 HIS A O 1
ATOM 1555 N N . ASP A 1 195 ? 0.561 6.444 -18.525 1.00 86.69 195 ASP A N 1
ATOM 1556 C CA . ASP A 1 195 ? 0.785 5.496 -17.448 1.00 86.69 195 ASP A CA 1
ATOM 1557 C C . ASP A 1 195 ? 1.625 6.138 -16.324 1.00 86.69 195 ASP A C 1
ATOM 1559 O O . ASP A 1 195 ? 2.719 6.662 -16.577 1.00 86.69 195 ASP A O 1
ATOM 1563 N N . PRO A 1 196 ? 1.156 6.092 -15.069 1.00 88.50 196 PRO A N 1
ATOM 1564 C CA . PRO A 1 196 ? 1.834 6.776 -13.978 1.00 88.50 196 PRO A CA 1
ATOM 1565 C C . PRO A 1 196 ? 3.160 6.130 -13.559 1.00 88.50 196 PRO A C 1
ATOM 1567 O O . PRO A 1 196 ? 4.056 6.838 -13.083 1.00 88.50 196 PRO A O 1
ATOM 1570 N N . LEU A 1 197 ? 3.346 4.822 -13.784 1.00 88.50 197 LEU A N 1
ATOM 1571 C CA . LEU A 1 197 ? 4.636 4.159 -13.588 1.00 88.50 197 LEU A CA 1
ATOM 1572 C C . LEU A 1 197 ? 5.642 4.616 -14.644 1.00 88.50 197 LEU A C 1
ATOM 1574 O O . LEU A 1 197 ? 6.805 4.863 -14.321 1.00 88.50 197 LEU A O 1
ATOM 1578 N N . ARG A 1 198 ? 5.202 4.815 -15.889 1.00 85.25 198 ARG A N 1
ATOM 1579 C CA . ARG A 1 198 ? 6.042 5.413 -16.931 1.00 85.25 198 ARG A CA 1
ATOM 1580 C C . ARG A 1 198 ? 6.484 6.830 -16.560 1.00 85.25 198 ARG A C 1
ATOM 1582 O O . ARG A 1 198 ? 7.681 7.110 -16.591 1.00 85.25 198 ARG A O 1
ATOM 1589 N N . SER A 1 199 ? 5.563 7.695 -16.130 1.00 83.69 199 SER A N 1
ATOM 1590 C CA . SER A 1 199 ? 5.914 9.053 -15.681 1.00 83.69 199 SER A CA 1
ATOM 1591 C C . SER A 1 199 ? 6.844 9.059 -14.463 1.00 83.69 199 SER A C 1
ATOM 1593 O O . SER A 1 199 ? 7.587 10.015 -14.245 1.00 83.69 199 SER A O 1
ATOM 1595 N N . TRP A 1 200 ? 6.805 8.028 -13.614 1.00 85.94 200 TRP A N 1
ATOM 1596 C CA . TRP A 1 200 ? 7.801 7.850 -12.557 1.00 85.94 200 TRP A CA 1
ATOM 1597 C C . TRP A 1 200 ? 9.183 7.483 -13.117 1.00 85.94 200 TRP A C 1
ATOM 1599 O O . TRP A 1 200 ? 10.156 8.127 -12.737 1.00 85.94 200 TRP A O 1
ATOM 1609 N N . LYS A 1 201 ? 9.277 6.530 -14.055 1.00 83.25 201 LYS A N 1
ATOM 1610 C CA . LYS A 1 201 ? 10.553 6.115 -14.677 1.00 83.25 201 LYS A CA 1
ATOM 1611 C C . LYS A 1 201 ? 11.285 7.264 -15.373 1.00 83.25 201 LYS A C 1
ATOM 1613 O O . LYS A 1 201 ? 12.510 7.306 -15.370 1.0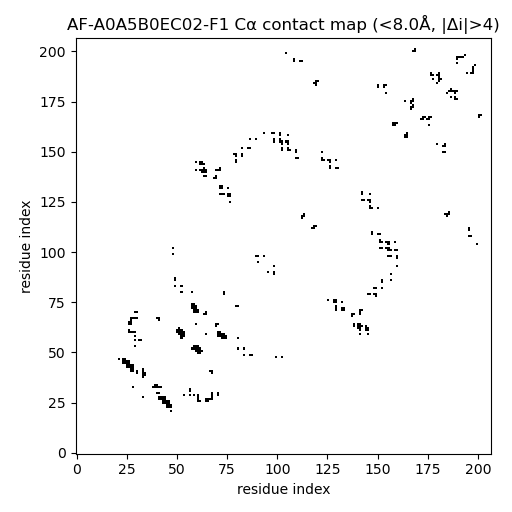0 83.25 201 LYS A O 1
ATOM 1618 N N . GLU A 1 202 ? 10.538 8.183 -15.977 1.00 81.00 202 GLU A N 1
ATOM 1619 C CA . GLU A 1 202 ? 11.092 9.339 -16.694 1.00 81.00 202 GLU A CA 1
ATOM 1620 C C . GLU A 1 202 ? 11.607 10.441 -15.744 1.00 81.00 202 GLU A C 1
ATOM 1622 O O . GLU A 1 202 ? 12.350 11.328 -16.162 1.00 81.00 202 GLU A O 1
ATOM 1627 N N . ARG A 1 203 ? 11.259 10.389 -14.449 1.00 77.31 203 ARG A N 1
ATOM 1628 C CA . ARG A 1 203 ? 11.744 11.331 -13.433 1.00 77.31 203 ARG A CA 1
ATOM 1629 C C . ARG A 1 203 ? 13.010 10.788 -12.770 1.00 77.31 203 ARG A C 1
ATOM 1631 O O . ARG A 1 203 ? 12.995 9.710 -12.183 1.00 77.31 203 ARG A O 1
ATOM 1638 N N . ASN A 1 204 ? 14.095 11.565 -12.803 1.00 57.31 204 ASN A N 1
ATOM 1639 C CA . ASN A 1 204 ? 15.334 11.215 -12.102 1.00 57.31 204 ASN A CA 1
ATOM 1640 C C . ASN A 1 204 ? 15.083 11.094 -10.591 1.00 57.31 204 ASN A C 1
ATOM 1642 O O . ASN A 1 204 ? 14.697 12.053 -9.923 1.00 57.31 204 ASN A O 1
ATOM 1646 N N . TRP A 1 205 ? 15.295 9.890 -10.061 1.00 60.12 205 TRP A N 1
ATOM 1647 C CA . TRP A 1 205 ? 15.021 9.535 -8.668 1.00 60.12 205 TRP A CA 1
ATOM 1648 C C . TRP A 1 205 ? 16.150 9.924 -7.696 1.00 60.12 205 TRP A C 1
ATOM 1650 O O . TRP A 1 205 ? 15.906 9.981 -6.487 1.00 60.12 205 TRP A O 1
ATOM 1660 N N . ASP A 1 206 ? 17.344 10.224 -8.223 1.00 55.59 206 ASP A N 1
ATOM 1661 C CA . ASP A 1 206 ? 18.608 10.416 -7.486 1.00 55.59 206 ASP A CA 1
ATOM 1662 C C . ASP A 1 206 ? 18.768 11.777 -6.773 1.00 55.59 206 ASP A C 1
ATOM 1664 O O . ASP A 1 206 ? 19.825 12.058 -6.208 1.00 55.59 206 ASP A O 1
ATOM 1668 N N . THR A 1 207 ? 17.721 12.604 -6.744 1.00 45.19 207 THR A N 1
ATOM 1669 C CA . THR A 1 207 ? 17.616 13.809 -5.891 1.00 45.19 207 THR A CA 1
ATOM 1670 C C . THR A 1 207 ? 16.718 13.567 -4.683 1.00 45.19 207 THR A C 1
ATOM 1672 O O . THR A 1 207 ? 17.106 13.970 -3.568 1.00 45.19 207 THR A O 1
#

Radius of gyration: 19.91 Å; Cα contacts (8 Å, |Δi|>4): 244; chains: 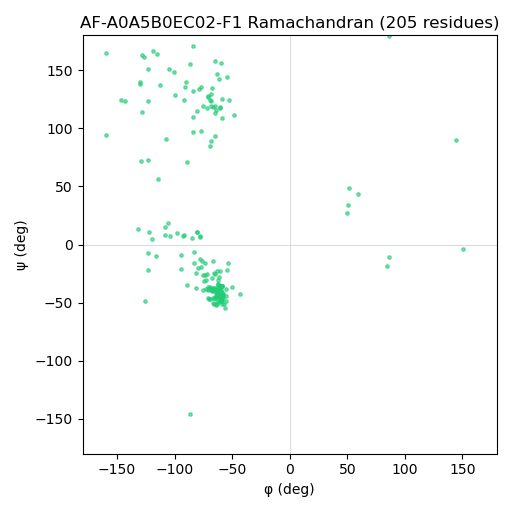1; bounding box: 42×42×70 Å

Sequence (207 aa):
MPQLGLQQHGLINPRHFAGRRAHRTHGPACQRCALAHDAGRFVEIHTTHEHVICPNHGLWIGEGTATPDDQLSISACPEIPATWHHHKNIIQRQVRNRTRKAFETSRTITWQWYDQFHHFSYTANVYDDLATSRPHRASQQPMVAASLYPAIVELAAAVASPYWAKIAHSNHPDDFLDRISTSITEGWRPTGAHDPLRSWKERNWDT

Organism: NCBI:txid254787

Mean predicted aligned error: 9.11 Å

Foldseek 3Di:
DDDDDDDDDDDDDPPPDPDDPDPWDKWWDAQVVCVVVVVDRTDIDGDDLLRQADPVQQWGGHWPHRGNLQIFHQPLPVLLVVLSVVLVVLCVVAPVVLLRVLLVLLLVLLVVCCVPPVAFVQLVVQLVSRVVRHDPDHDSGSSSCSSSSSLSSQSSSLSSDPVNLVLLLDPHVPVNQVSSCVRRRVNDGQDDPPRSSVVVSVDDPPD

Secondary structure (DSSP, 8-state):
------PPP-----TT--S-----EEEEPPHHHHHHTT--S--EEEE-TT--EETTTTEE-STT--SGGG--B-TT-THHHHHHHHHHHHHHHS-HHHHHHHHHHHHHHHHHHHHHH---HHHHHHHHHHHHT--TT--SHHHHHHHHHHHHHHHHHHHH-HHHHHHHTSS--HHHHHHHHHHTSTT-----TT-HHHHHHTS----

pLDDT: mean 81.27, std 18.96, range [26.48, 96.38]

Solvent-accessible surface area (backbone atoms only — not comparable to full-atom values): 12053 Å² total; per-residue (Å²): 142,84,91,84,78,87,79,77,79,82,74,80,80,76,85,85,75,86,84,73,94,66,82,75,43,73,36,36,43,54,47,68,59,28,54,76,65,71,59,49,79,74,45,81,36,84,43,54,98,82,54,32,58,37,85,93,72,43,27,42,38,29,65,59,24,76,47,50,75,31,46,42,66,44,80,80,39,68,62,53,61,51,41,50,54,49,48,52,50,49,40,71,78,44,61,54,68,53,41,49,55,21,35,56,50,24,42,52,35,49,51,50,46,45,74,74,61,68,65,37,73,68,35,47,52,45,32,51,48,43,57,75,70,50,66,98,78,49,63,65,51,23,46,54,44,56,26,44,41,53,47,21,48,54,45,14,54,42,59,50,32,69,71,45,38,53,36,45,64,41,100,68,31,57,70,44,49,50,50,47,10,64,76,53,38,74,68,48,65,91,78,53,97,84,28,57,65,51,60,50,51,76,45,83,79,93,119